Protein AF-A0AAN9AM71-F1 (afdb_monomer)

Radius of gyration: 31.72 Å; Cα contacts (8 Å, |Δi|>4): 420; chains: 1; bounding box: 52×71×99 Å

pLDDT: mean 75.31, std 16.67, range [26.41, 95.19]

Mean predicted aligned error: 18.99 Å

Nearest PDB structures (foldseek):
  8vm1-assembly1_A  TM=5.273E-01  e=3.121E-02  Homo sapiens
  6ofs-assembly1_A  TM=5.326E-01  e=6.775E-02  Escheri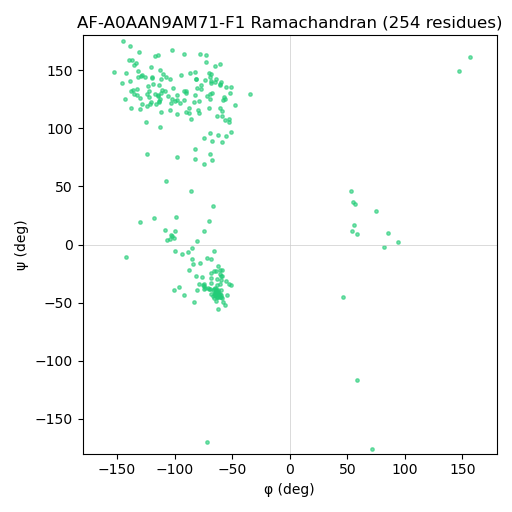chia coli K-12
  5x5r-assembly1_A  TM=3.539E-01  e=5.461E-01  Listeria innocua Clip11262
  6oft-assembly2_B  TM=3.811E-01  e=1.695E+00  Escherichia coli K-12
  5x5r-assembly2_B  TM=3.003E-01  e=1.052E+00  Listeria innocua Clip11262

Structure (mmCIF, N/CA/C/O backbone):
data_AF-A0AAN9AM71-F1
#
_entry.id   AF-A0AAN9AM71-F1
#
loop_
_atom_site.group_PDB
_atom_site.id
_atom_site.type_symbol
_atom_site.label_atom_id
_atom_site.label_alt_id
_atom_site.label_comp_id
_atom_site.label_asym_id
_atom_site.label_entity_id
_atom_site.label_seq_id
_atom_site.pdbx_PDB_ins_code
_atom_site.Cartn_x
_atom_site.Cartn_y
_atom_site.Cartn_z
_atom_site.occupancy
_atom_site.B_iso_or_equiv
_atom_site.auth_seq_id
_atom_site.auth_comp_id
_atom_site.auth_asym_id
_atom_site.auth_atom_id
_atom_site.pdbx_PDB_model_num
ATOM 1 N N . MET A 1 1 ? -6.713 -49.163 1.177 1.00 43.19 1 MET A N 1
ATOM 2 C CA . MET A 1 1 ? -7.312 -49.416 2.508 1.00 43.19 1 MET A CA 1
ATOM 3 C C . MET A 1 1 ? -8.816 -49.209 2.387 1.00 43.19 1 MET A C 1
ATOM 5 O O . MET A 1 1 ? -9.200 -48.282 1.687 1.00 43.19 1 MET A O 1
ATOM 9 N N . TYR A 1 2 ? -9.638 -50.097 2.952 1.00 44.84 2 TYR A N 1
ATOM 10 C CA . TYR A 1 2 ? -11.107 -50.040 2.872 1.00 44.84 2 TYR A CA 1
ATOM 11 C C . TYR A 1 2 ? -11.656 -49.220 4.048 1.00 44.84 2 TYR A C 1
ATOM 13 O O . TYR A 1 2 ? -11.242 -49.455 5.184 1.00 44.84 2 TYR A O 1
ATOM 21 N N . PHE A 1 3 ? -12.537 -48.252 3.786 1.00 50.91 3 PHE A N 1
ATOM 22 C CA . PHE A 1 3 ? -13.094 -47.370 4.816 1.00 50.91 3 PHE A CA 1
ATOM 23 C C . PHE A 1 3 ? -14.471 -47.876 5.265 1.00 50.91 3 PHE A C 1
ATOM 25 O O . PHE A 1 3 ? -15.338 -48.061 4.414 1.00 50.91 3 PHE A O 1
ATOM 32 N N . PRO A 1 4 ? -14.696 -48.118 6.569 1.00 49.19 4 PRO A N 1
ATOM 33 C CA . PRO A 1 4 ? -16.006 -48.536 7.061 1.00 49.19 4 PRO A CA 1
ATOM 34 C C . PRO A 1 4 ? -17.028 -47.391 6.957 1.00 49.19 4 PRO A C 1
ATOM 36 O O . PRO A 1 4 ? -16.685 -46.231 7.179 1.00 49.19 4 PRO A O 1
ATOM 39 N N . GLU A 1 5 ? -18.291 -47.721 6.656 1.00 50.47 5 GLU A N 1
ATOM 40 C CA . GLU A 1 5 ? -19.377 -46.744 6.431 1.00 50.47 5 GLU A CA 1
ATOM 41 C C . GLU A 1 5 ? -19.696 -45.863 7.655 1.00 50.47 5 GLU A C 1
ATOM 43 O O . GLU A 1 5 ? -20.299 -44.801 7.511 1.00 50.47 5 GLU A O 1
ATOM 48 N N . THR A 1 6 ? -19.281 -46.275 8.856 1.00 50.09 6 THR A N 1
ATOM 49 C CA . THR A 1 6 ? -19.425 -45.498 10.092 1.00 50.09 6 THR A CA 1
ATOM 50 C C . THR A 1 6 ? -18.203 -45.682 10.987 1.00 50.09 6 THR A C 1
ATOM 52 O O . THR A 1 6 ? -17.857 -46.809 11.342 1.00 50.09 6 THR A O 1
ATOM 55 N N . GLY A 1 7 ? -17.575 -44.572 11.380 1.00 54.34 7 GLY A N 1
ATOM 56 C CA . GLY A 1 7 ? -16.444 -44.545 12.309 1.00 54.34 7 GLY A CA 1
ATOM 57 C C . GLY A 1 7 ? -15.457 -43.423 11.991 1.00 54.34 7 GLY A C 1
ATOM 58 O O . GLY A 1 7 ? -15.291 -43.031 10.837 1.00 54.34 7 GLY A O 1
ATOM 59 N N . VAL A 1 8 ? -14.791 -42.891 13.020 1.00 55.25 8 VAL A N 1
ATOM 60 C CA . VAL A 1 8 ? -13.680 -41.953 12.822 1.00 55.25 8 VAL A CA 1
ATOM 61 C C . VAL A 1 8 ? -12.517 -42.747 12.249 1.00 55.25 8 VAL A C 1
ATOM 63 O O . VAL A 1 8 ? -12.016 -43.661 12.893 1.00 55.25 8 VAL A O 1
ATOM 66 N N . VAL A 1 9 ? -12.098 -42.405 11.036 1.00 60.25 9 VAL A N 1
ATOM 67 C CA . VAL A 1 9 ? -10.899 -42.967 10.413 1.00 60.25 9 VAL A CA 1
ATOM 68 C C . VAL A 1 9 ? -9.705 -42.127 10.879 1.00 60.25 9 VAL A C 1
ATOM 70 O O . VAL A 1 9 ? -9.581 -40.983 10.432 1.00 60.25 9 VAL A O 1
ATOM 73 N N . PRO A 1 10 ? -8.824 -42.632 11.763 1.00 67.94 10 PRO A N 1
ATOM 74 C CA . PRO A 1 10 ? -7.748 -41.844 12.358 1.00 67.94 10 PRO A CA 1
ATOM 75 C C . PRO A 1 10 ? -6.501 -41.839 11.460 1.00 67.94 10 PRO A C 1
ATOM 77 O O . PRO A 1 10 ? -5.386 -42.083 11.913 1.00 67.94 10 PRO A O 1
ATOM 80 N N . CYS A 1 11 ? -6.677 -41.616 10.158 1.00 73.31 11 CYS A N 1
ATOM 81 C CA . CYS A 1 11 ? -5.553 -41.552 9.232 1.00 73.31 11 CYS A CA 1
ATOM 82 C C . CYS A 1 11 ? -4.951 -40.146 9.260 1.00 73.31 11 CYS A C 1
ATOM 84 O O . CYS A 1 11 ? -5.631 -39.160 8.975 1.00 73.31 11 CYS A O 1
ATOM 86 N N . VAL A 1 12 ? -3.661 -40.060 9.570 1.00 81.12 12 VAL A N 1
ATOM 87 C CA . VAL A 1 12 ? -2.885 -38.822 9.488 1.00 81.12 12 VAL A CA 1
ATOM 88 C C . VAL A 1 12 ? -1.797 -39.027 8.451 1.00 81.12 12 VAL A C 1
ATOM 90 O O . VAL A 1 12 ? -1.085 -40.027 8.475 1.00 81.12 12 VAL A O 1
ATOM 93 N N . CYS A 1 13 ? -1.703 -38.091 7.517 1.00 78.06 13 CYS A N 1
ATOM 94 C CA . CYS A 1 13 ? -0.606 -38.041 6.574 1.00 78.06 13 CYS A CA 1
ATOM 95 C C . CYS A 1 13 ? 0.488 -37.158 7.147 1.00 78.06 13 CYS A C 1
ATOM 97 O O . CYS A 1 13 ? 0.216 -36.007 7.480 1.00 78.06 13 CYS A O 1
ATOM 99 N N . THR A 1 14 ? 1.701 -37.684 7.255 1.00 85.44 14 THR A N 1
ATOM 100 C CA . THR A 1 14 ? 2.857 -36.955 7.773 1.00 85.44 14 THR A CA 1
ATOM 101 C C . THR A 1 14 ? 4.026 -37.082 6.810 1.00 85.44 14 THR A C 1
ATOM 103 O O . THR A 1 14 ? 4.207 -38.131 6.195 1.00 85.44 14 THR A O 1
ATOM 106 N N . THR A 1 15 ? 4.831 -36.032 6.692 1.00 79.38 15 THR A N 1
ATOM 107 C CA . THR A 1 15 ? 6.092 -36.066 5.946 1.00 79.38 15 THR A CA 1
ATOM 108 C C . THR A 1 15 ? 7.172 -35.312 6.706 1.00 79.38 15 THR A C 1
ATOM 110 O O . THR A 1 15 ? 6.909 -34.250 7.268 1.00 79.38 15 THR A O 1
ATOM 113 N N . ASP A 1 16 ? 8.393 -35.838 6.694 1.00 79.88 16 ASP A N 1
ATOM 114 C CA . ASP A 1 16 ? 9.546 -35.199 7.338 1.00 79.88 16 ASP A CA 1
ATOM 115 C C . ASP A 1 16 ? 10.111 -34.044 6.496 1.00 79.88 16 ASP A C 1
ATOM 117 O O . ASP A 1 16 ? 10.858 -33.201 6.988 1.00 79.88 16 ASP A O 1
ATOM 121 N N . SER A 1 17 ? 9.739 -33.980 5.213 1.00 76.12 17 SER A N 1
ATOM 122 C CA . SER A 1 17 ? 10.148 -32.919 4.298 1.00 76.12 17 SER A CA 1
ATOM 123 C C . SER A 1 17 ? 9.051 -32.598 3.290 1.00 76.12 17 SER A C 1
ATOM 125 O O . SER A 1 17 ? 8.392 -33.484 2.745 1.00 76.12 17 SER A O 1
ATOM 127 N N . LEU A 1 18 ? 8.876 -31.306 3.024 1.00 77.00 18 LEU A N 1
ATOM 128 C CA . LEU A 1 18 ? 7.963 -30.783 2.005 1.00 77.00 18 LEU A CA 1
ATOM 129 C C . LEU A 1 18 ? 8.709 -30.314 0.748 1.00 77.00 18 LEU A C 1
ATOM 131 O O . LEU A 1 18 ? 8.088 -29.766 -0.158 1.00 77.00 18 LEU A O 1
ATOM 135 N N . GLY A 1 19 ? 10.027 -30.521 0.675 1.00 72.94 19 GLY A N 1
ATOM 136 C CA . GLY A 1 19 ? 10.877 -29.986 -0.392 1.00 72.94 19 GLY A CA 1
ATOM 137 C C . GLY A 1 19 ? 11.091 -28.466 -0.315 1.00 72.94 19 GLY A C 1
ATOM 138 O O . GLY A 1 19 ? 10.651 -27.807 0.626 1.00 72.94 19 GLY A O 1
ATOM 139 N N . SER A 1 20 ? 11.787 -27.920 -1.317 1.00 67.75 20 SER A N 1
ATOM 140 C CA . SER A 1 20 ? 12.058 -26.483 -1.482 1.00 67.75 20 SER A CA 1
ATOM 141 C C . SER A 1 20 ? 11.703 -26.047 -2.914 1.00 67.75 20 SER A C 1
ATOM 143 O O . SER A 1 20 ? 12.352 -26.527 -3.844 1.00 67.75 20 SER A O 1
ATOM 145 N N . PRO A 1 21 ? 10.719 -25.147 -3.124 1.00 76.56 21 PRO A N 1
ATOM 146 C CA . PRO A 1 21 ? 9.871 -24.533 -2.099 1.00 76.56 21 PRO A CA 1
ATOM 147 C C . PRO A 1 21 ? 8.980 -25.569 -1.394 1.00 76.56 21 PRO A C 1
ATOM 149 O O . PRO A 1 21 ? 8.661 -26.612 -1.965 1.00 76.56 21 PRO A O 1
ATOM 152 N N . ALA A 1 22 ? 8.591 -25.278 -0.149 1.00 78.56 22 ALA A N 1
ATOM 153 C CA . ALA A 1 22 ? 7.762 -26.179 0.647 1.00 78.56 22 ALA A CA 1
ATOM 154 C C . ALA A 1 22 ? 6.410 -26.419 -0.039 1.00 78.56 22 ALA A C 1
ATOM 156 O O . ALA A 1 22 ? 5.629 -25.484 -0.224 1.00 78.56 22 ALA A O 1
ATOM 157 N N . GLY A 1 23 ? 6.144 -27.673 -0.410 1.00 79.19 23 GLY A N 1
ATOM 158 C CA . GLY A 1 23 ? 4.862 -28.130 -0.940 1.00 79.19 23 GLY A CA 1
ATOM 159 C C . GLY A 1 23 ? 3.767 -28.190 0.128 1.00 79.19 23 GLY A C 1
ATOM 160 O O . GLY A 1 23 ? 3.927 -27.714 1.259 1.00 79.19 23 GLY A O 1
ATOM 161 N N . ARG A 1 24 ? 2.633 -28.787 -0.235 1.00 86.75 24 ARG A N 1
ATOM 162 C CA . ARG A 1 24 ? 1.496 -29.008 0.669 1.00 86.75 24 ARG A CA 1
ATOM 163 C C . ARG A 1 24 ? 1.003 -30.446 0.588 1.00 86.75 24 ARG A C 1
ATOM 165 O O . ARG A 1 24 ? 1.043 -31.067 -0.468 1.00 86.75 24 ARG A O 1
ATOM 172 N N . LEU A 1 25 ? 0.483 -30.958 1.694 1.00 84.25 25 LEU A N 1
ATOM 173 C CA . LEU A 1 25 ? -0.171 -32.262 1.714 1.00 84.25 25 LEU A CA 1
ATOM 174 C C . LEU A 1 25 ? -1.618 -32.152 1.221 1.00 84.25 25 LEU A C 1
ATOM 176 O O . LEU A 1 25 ? -2.315 -31.180 1.521 1.00 84.25 25 LEU A O 1
ATOM 180 N N . VAL A 1 26 ? -2.075 -33.162 0.486 1.00 86.12 26 VAL A N 1
ATOM 181 C CA . VAL A 1 26 ? -3.437 -33.259 -0.049 1.00 86.12 26 VAL A CA 1
ATOM 182 C C . VAL A 1 26 ? -3.959 -34.673 0.158 1.00 86.12 26 VAL A C 1
ATOM 184 O O . VAL A 1 26 ? -3.285 -35.649 -0.162 1.00 86.12 26 VAL A O 1
ATOM 187 N N . TRP A 1 27 ? -5.183 -34.785 0.665 1.00 85.56 27 TRP A N 1
ATOM 188 C CA . TRP A 1 27 ? -5.913 -36.044 0.717 1.00 85.56 27 TRP A CA 1
ATOM 189 C C . TRP A 1 27 ? -6.830 -36.174 -0.486 1.00 85.56 27 TRP A C 1
ATOM 191 O O . TRP A 1 27 ? -7.736 -35.360 -0.684 1.00 85.56 27 TRP A O 1
ATOM 201 N N . LEU A 1 28 ? -6.619 -37.244 -1.238 1.00 78.69 28 LEU A N 1
ATOM 202 C CA . LEU A 1 28 ? -7.443 -37.647 -2.361 1.00 78.69 28 LEU A CA 1
ATOM 203 C C . LEU A 1 28 ? -8.220 -38.906 -2.009 1.00 78.69 28 LEU A C 1
ATOM 205 O O . LEU A 1 28 ? -7.716 -39.775 -1.297 1.00 78.69 28 LEU A O 1
ATOM 209 N N . LEU A 1 29 ? -9.423 -39.020 -2.553 1.00 76.56 29 LEU A N 1
ATOM 210 C CA . LEU A 1 29 ? -10.186 -40.252 -2.582 1.00 76.56 29 LEU A CA 1
ATOM 211 C C . LEU A 1 29 ? -10.553 -40.570 -4.033 1.00 76.56 29 LEU A C 1
ATOM 213 O O . LEU A 1 29 ? -11.371 -39.882 -4.644 1.00 76.56 29 LEU A O 1
ATOM 217 N N . GLY A 1 30 ? -9.872 -41.553 -4.625 1.00 74.75 30 GLY A N 1
ATOM 218 C CA . GLY A 1 30 ? -9.815 -41.656 -6.084 1.00 74.75 30 GLY A CA 1
ATOM 219 C C . GLY A 1 30 ? -9.227 -40.371 -6.682 1.00 74.75 30 GLY A C 1
ATOM 220 O O . GLY A 1 30 ? -8.094 -40.015 -6.371 1.00 74.75 30 GLY A O 1
ATOM 221 N N . ASN A 1 31 ? -10.023 -39.650 -7.478 1.00 77.25 31 ASN A N 1
ATOM 222 C CA . ASN A 1 31 ? 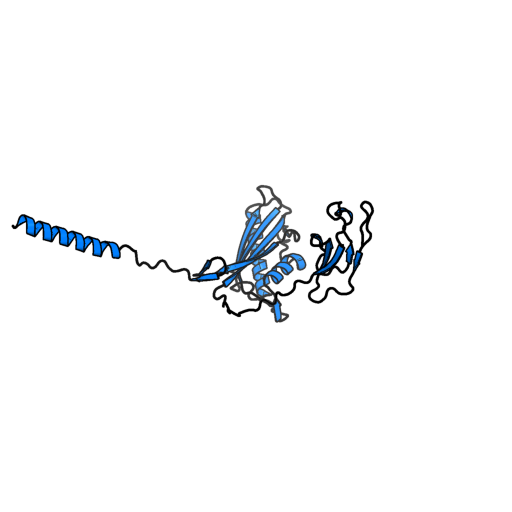-9.647 -38.362 -8.083 1.00 77.25 31 ASN A CA 1
ATOM 223 C C . ASN A 1 31 ? -10.269 -37.144 -7.372 1.00 77.25 31 ASN A C 1
ATOM 225 O O . ASN A 1 31 ? -10.184 -36.026 -7.875 1.00 77.25 31 ASN A O 1
ATOM 229 N N . ILE A 1 32 ? -10.938 -37.350 -6.234 1.00 73.62 32 ILE A N 1
ATOM 230 C CA . ILE A 1 32 ? -11.664 -36.297 -5.517 1.00 73.62 32 ILE A CA 1
ATOM 231 C C . ILE A 1 32 ? -10.792 -35.752 -4.389 1.00 73.62 32 ILE A C 1
ATOM 233 O O . ILE A 1 32 ? -10.310 -36.508 -3.546 1.00 73.62 32 ILE A O 1
ATOM 237 N N . THR A 1 33 ? -10.631 -34.431 -4.332 1.00 83.44 33 THR A N 1
ATOM 238 C CA . THR A 1 33 ? -9.898 -33.762 -3.253 1.00 83.44 33 THR A CA 1
ATOM 239 C C . THR A 1 33 ? -10.759 -33.626 -2.003 1.00 83.44 33 THR A C 1
ATOM 241 O O . THR A 1 33 ? -11.753 -32.902 -1.989 1.00 83.44 33 THR A O 1
ATOM 244 N N . MET A 1 34 ? -10.345 -34.287 -0.925 1.00 79.8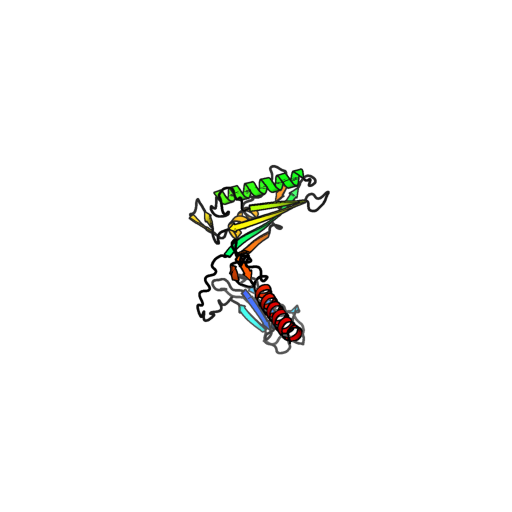8 34 MET A N 1
ATOM 245 C CA . MET A 1 34 ? -11.082 -34.325 0.342 1.00 79.88 34 MET A CA 1
ATOM 246 C C . MET A 1 34 ? -10.634 -33.216 1.303 1.00 79.88 34 MET A C 1
ATOM 248 O O . MET A 1 34 ? -11.459 -32.554 1.951 1.00 79.88 34 MET A O 1
ATOM 252 N N . ALA A 1 35 ? -9.318 -33.008 1.393 1.00 81.25 35 ALA A N 1
ATOM 253 C CA . ALA A 1 35 ? -8.692 -31.965 2.197 1.00 81.25 35 ALA A CA 1
ATOM 254 C C . ALA A 1 35 ? -7.345 -31.545 1.608 1.00 81.25 35 ALA A C 1
ATOM 256 O O . ALA A 1 35 ? -6.613 -32.365 1.060 1.00 81.25 35 ALA A O 1
ATOM 257 N N . THR A 1 36 ? -7.010 -30.275 1.810 1.00 82.88 36 THR A N 1
ATOM 258 C CA . THR A 1 36 ? -5.755 -29.668 1.372 1.00 82.88 36 THR A CA 1
ATOM 259 C C . THR A 1 36 ? -5.145 -28.934 2.555 1.00 82.88 36 THR A C 1
ATOM 261 O O . THR A 1 36 ? -5.813 -28.108 3.178 1.00 82.88 36 THR A O 1
ATOM 264 N N . GLY A 1 37 ? -3.895 -29.252 2.877 1.00 80.25 37 GLY A N 1
ATOM 265 C CA . GLY A 1 37 ? -3.113 -28.526 3.869 1.00 80.25 37 GLY A CA 1
ATOM 266 C C . GLY A 1 37 ? -2.573 -27.210 3.311 1.00 80.25 37 GLY A C 1
ATOM 267 O O . GLY A 1 37 ? -2.519 -26.994 2.098 1.00 80.25 37 GLY A O 1
ATOM 268 N N . TYR A 1 38 ? -2.143 -26.326 4.206 1.00 79.88 38 TYR A N 1
ATOM 269 C CA . TYR A 1 38 ? -1.37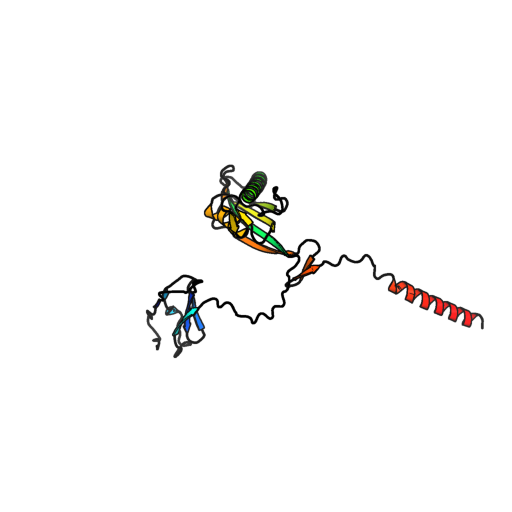5 -25.147 3.812 1.00 79.88 38 TYR A CA 1
ATOM 270 C C . TYR A 1 38 ? 0.056 -25.539 3.410 1.00 79.88 38 TYR A C 1
ATOM 272 O O . TYR A 1 38 ? 0.569 -26.583 3.819 1.00 79.88 38 TYR A O 1
ATOM 280 N N . TYR A 1 39 ? 0.713 -24.695 2.613 1.00 76.94 39 TYR A N 1
ATOM 281 C CA . TYR A 1 39 ? 2.135 -24.858 2.306 1.00 76.94 39 TYR A CA 1
ATOM 282 C C . TYR A 1 39 ? 2.967 -24.795 3.590 1.00 76.94 39 TYR A C 1
ATOM 284 O O . TYR A 1 39 ? 2.697 -23.973 4.465 1.00 76.94 39 TYR A O 1
ATOM 292 N N . GLY A 1 40 ? 3.965 -25.669 3.710 1.00 75.25 40 GLY A N 1
ATOM 293 C CA . GLY A 1 40 ? 4.789 -25.756 4.922 1.00 75.25 40 GLY A CA 1
ATOM 294 C C . GLY A 1 40 ? 4.178 -26.583 6.063 1.00 75.25 40 GLY A C 1
ATOM 295 O O . GLY A 1 40 ? 4.838 -26.778 7.080 1.00 75.25 40 GLY A O 1
ATOM 296 N N . VAL A 1 41 ? 2.958 -27.113 5.908 1.00 80.81 41 VAL A N 1
ATOM 297 C CA . VAL A 1 41 ? 2.334 -28.001 6.902 1.00 80.81 41 VAL A CA 1
ATOM 298 C C . VAL A 1 41 ? 2.737 -29.453 6.647 1.00 80.81 41 VAL A C 1
ATOM 300 O O . VAL A 1 41 ? 2.417 -30.027 5.608 1.00 80.81 41 VAL A O 1
ATOM 303 N N . THR A 1 42 ? 3.427 -30.056 7.615 1.00 82.06 42 THR A N 1
ATOM 304 C CA . THR A 1 42 ? 4.003 -31.410 7.522 1.00 82.06 42 THR A CA 1
ATOM 305 C C . THR A 1 42 ? 3.053 -32.524 7.951 1.00 82.06 42 THR A C 1
ATOM 307 O O . THR A 1 42 ? 3.395 -33.696 7.804 1.00 82.06 42 THR A O 1
ATOM 310 N N . GLN A 1 43 ? 1.870 -32.186 8.474 1.00 87.12 43 GLN A N 1
ATOM 311 C CA . GLN A 1 43 ? 0.873 -33.156 8.926 1.00 87.12 43 GLN A CA 1
ATOM 312 C C . GLN A 1 43 ? -0.543 -32.751 8.506 1.00 87.12 43 GLN A C 1
ATOM 314 O O . GLN A 1 43 ? -0.959 -31.613 8.717 1.00 87.12 43 GLN A O 1
ATOM 319 N N . LEU A 1 44 ? -1.306 -33.687 7.940 1.00 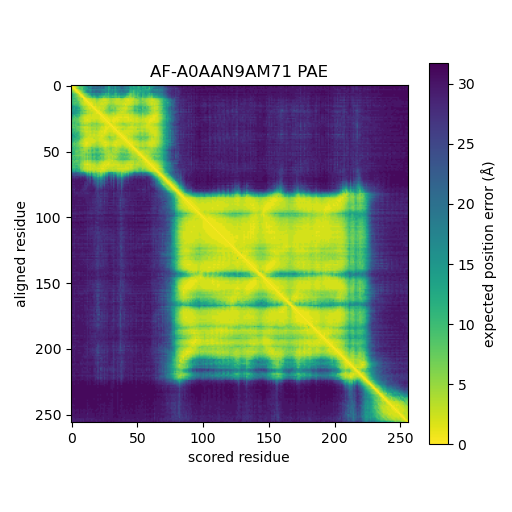84.88 44 LEU A N 1
ATOM 320 C CA . LEU A 1 44 ? -2.686 -33.466 7.514 1.00 84.88 44 LEU A CA 1
ATOM 321 C C . LEU A 1 44 ? -3.579 -34.652 7.890 1.00 84.88 44 LEU A C 1
ATOM 323 O O . LEU A 1 44 ? -3.416 -35.766 7.386 1.00 84.88 44 LEU A O 1
ATOM 327 N N . THR A 1 45 ? -4.568 -34.399 8.742 1.00 85.88 45 THR A N 1
ATOM 328 C CA . THR A 1 45 ? -5.556 -35.399 9.169 1.00 85.88 45 THR A CA 1
ATOM 329 C C . THR A 1 45 ? -6.606 -35.640 8.086 1.00 85.88 45 THR A C 1
ATOM 331 O O . THR A 1 45 ? -7.103 -34.699 7.463 1.00 85.88 45 THR A O 1
ATOM 334 N N . PHE A 1 46 ? -6.962 -36.905 7.866 1.00 80.00 46 PHE A N 1
ATOM 335 C CA . PHE A 1 46 ? -7.984 -37.288 6.900 1.00 80.00 46 PHE A CA 1
ATOM 336 C C . PHE A 1 46 ? -9.388 -36.853 7.369 1.00 80.00 46 PHE A C 1
ATOM 338 O O . PHE A 1 46 ? -9.785 -37.158 8.499 1.00 80.00 46 PHE A O 1
ATOM 345 N N . PRO A 1 47 ? -10.181 -36.166 6.525 1.00 80.38 47 PRO A N 1
ATOM 346 C CA . PRO A 1 47 ? -11.491 -35.645 6.911 1.00 80.38 47 PRO A CA 1
ATOM 347 C C . PRO A 1 47 ? -12.575 -36.733 6.819 1.00 80.38 47 PRO A C 1
ATOM 349 O O . PRO A 1 47 ? -13.412 -36.716 5.918 1.00 80.38 47 PRO A O 1
ATOM 352 N N . SER A 1 48 ? -12.581 -37.676 7.763 1.00 68.75 48 SER A N 1
ATOM 353 C CA . SER A 1 48 ? -13.523 -38.812 7.788 1.00 68.75 48 SER A CA 1
ATOM 354 C C . SER A 1 48 ? -15.001 -38.405 7.682 1.00 68.75 48 SER A C 1
ATOM 356 O O . SER A 1 48 ? -15.764 -39.074 6.992 1.00 68.75 48 SER A O 1
ATOM 358 N N . GLY A 1 49 ? -15.390 -37.257 8.250 1.00 69.19 49 GLY A N 1
ATOM 359 C CA . GLY A 1 49 ? -16.752 -36.710 8.152 1.00 69.19 49 GLY A CA 1
ATOM 360 C C . GLY A 1 49 ? -17.199 -36.276 6.747 1.00 69.19 49 GLY A C 1
ATOM 361 O O . GLY A 1 49 ? -18.355 -35.905 6.573 1.00 69.19 49 GLY A O 1
ATOM 362 N N . LYS A 1 50 ? -16.309 -36.304 5.745 1.00 70.19 50 LYS A N 1
ATOM 363 C CA . LYS A 1 50 ? -16.638 -36.024 4.337 1.00 70.19 50 LYS A CA 1
ATOM 364 C C . LYS A 1 50 ? -16.821 -37.286 3.485 1.00 70.19 50 LYS A C 1
ATOM 366 O O . LYS A 1 50 ? -17.167 -37.172 2.312 1.00 70.19 50 LYS A O 1
ATOM 371 N N . VAL A 1 51 ? -16.571 -38.475 4.036 1.00 69.88 51 VAL A N 1
ATOM 372 C CA . VAL A 1 51 ? -16.752 -39.748 3.322 1.00 69.88 51 VAL A CA 1
ATOM 373 C C . VAL A 1 51 ? -18.227 -40.153 3.363 1.00 69.88 51 VAL A C 1
ATOM 375 O O . VAL A 1 51 ? -18.920 -39.933 4.351 1.00 69.88 51 VAL A O 1
ATOM 378 N N . SER A 1 52 ? -18.726 -40.728 2.271 1.00 67.56 52 SER A N 1
ATOM 379 C CA . SER A 1 52 ? -20.129 -41.134 2.117 1.00 67.56 52 SER A CA 1
ATOM 380 C C . SER A 1 52 ? -20.218 -42.420 1.294 1.00 67.56 52 SER A C 1
ATOM 382 O O . SER A 1 52 ? -19.218 -42.872 0.750 1.00 67.56 52 SER A O 1
ATOM 384 N N . ARG A 1 53 ? -21.409 -43.002 1.123 1.00 65.50 53 ARG A N 1
ATOM 385 C CA . ARG A 1 53 ? -21.577 -44.212 0.292 1.00 65.50 53 ARG A CA 1
ATOM 386 C C . ARG A 1 53 ? -21.180 -44.039 -1.177 1.00 65.50 53 ARG A C 1
ATOM 388 O O . ARG A 1 53 ? -20.853 -45.015 -1.836 1.00 65.50 53 ARG A O 1
ATOM 395 N N . GLN A 1 54 ? -21.165 -42.809 -1.692 1.00 65.81 54 GLN A N 1
ATOM 396 C CA . GLN A 1 54 ? -20.717 -42.522 -3.066 1.00 65.81 54 GLN A CA 1
ATOM 397 C C . GLN A 1 54 ? -19.213 -42.747 -3.266 1.00 65.81 54 GLN A C 1
ATOM 399 O O . GLN A 1 54 ? -18.725 -42.780 -4.390 1.00 65.81 54 GLN A O 1
ATOM 404 N N . HIS A 1 55 ? -18.494 -42.900 -2.162 1.00 67.38 55 HIS A N 1
ATOM 405 C CA . HIS A 1 55 ? -17.057 -43.058 -2.088 1.00 67.38 55 HIS A CA 1
ATOM 406 C C . HIS A 1 55 ? -16.638 -44.519 -1.836 1.00 67.38 55 HIS A C 1
ATOM 408 O O . HIS A 1 55 ? -15.464 -44.789 -1.573 1.00 67.38 55 HIS A O 1
ATOM 414 N N . ASP A 1 56 ? -17.590 -45.460 -1.890 1.00 65.69 56 ASP A N 1
ATOM 415 C CA . ASP A 1 56 ? -17.327 -46.875 -1.644 1.00 65.69 56 ASP A CA 1
ATOM 416 C C . ASP A 1 56 ? -16.300 -47.436 -2.643 1.00 65.69 56 ASP A C 1
ATOM 418 O O . ASP A 1 56 ? -16.289 -47.100 -3.830 1.00 65.69 56 ASP A O 1
ATOM 422 N N . ARG A 1 57 ? -15.395 -48.278 -2.132 1.00 65.88 57 ARG A N 1
ATOM 423 C CA . ARG A 1 57 ? -14.251 -48.880 -2.844 1.00 65.88 57 ARG A CA 1
ATOM 424 C C . ARG A 1 57 ? -13.254 -47.896 -3.462 1.00 65.88 57 ARG A C 1
ATOM 426 O O . ARG A 1 57 ? -12.343 -48.326 -4.172 1.00 65.88 57 ARG A O 1
ATOM 433 N N . MET A 1 58 ? -13.359 -46.601 -3.171 1.00 68.62 58 MET A N 1
ATOM 434 C CA . MET A 1 58 ? -12.357 -45.630 -3.600 1.00 68.62 58 MET A CA 1
ATOM 435 C C . MET A 1 58 ? -11.148 -45.658 -2.664 1.00 68.62 58 MET A C 1
ATOM 437 O O . MET A 1 58 ? -11.266 -45.664 -1.438 1.00 68.62 58 MET A O 1
ATOM 441 N N . MET A 1 59 ? -9.951 -45.666 -3.247 1.00 70.50 59 MET A N 1
ATOM 442 C CA . MET A 1 59 ? -8.708 -45.643 -2.484 1.00 70.50 59 MET A CA 1
ATOM 443 C C . MET A 1 59 ? -8.412 -44.218 -2.010 1.00 70.50 59 MET A C 1
ATOM 445 O O . MET A 1 59 ? -8.302 -43.303 -2.828 1.00 70.50 59 MET A O 1
ATOM 449 N N . ALA A 1 60 ? -8.245 -44.032 -0.696 1.00 71.19 60 ALA A N 1
ATOM 450 C CA . ALA A 1 60 ? -7.677 -42.791 -0.185 1.00 71.19 60 ALA A CA 1
ATOM 451 C C . ALA A 1 60 ? -6.170 -42.786 -0.392 1.00 71.19 60 ALA A C 1
ATOM 453 O O . ALA A 1 60 ? -5.487 -43.755 -0.051 1.00 71.19 60 ALA A O 1
ATOM 454 N N . THR A 1 61 ? -5.664 -41.666 -0.886 1.00 78.81 61 THR A N 1
ATOM 455 C CA . THR A 1 61 ? -4.242 -41.450 -1.114 1.00 78.81 61 THR A CA 1
ATOM 456 C C . THR A 1 61 ? -3.871 -40.093 -0.547 1.00 78.81 61 THR A C 1
ATOM 458 O O . THR A 1 61 ? -4.521 -39.097 -0.860 1.00 78.81 61 THR A O 1
ATOM 461 N N . CYS A 1 62 ? -2.835 -40.041 0.284 1.00 80.44 62 CYS A N 1
ATOM 462 C CA . CYS A 1 62 ? -2.213 -38.769 0.613 1.00 80.44 62 CYS A CA 1
ATOM 463 C C . CYS A 1 62 ? -1.102 -38.493 -0.389 1.00 80.44 62 CYS A C 1
ATOM 465 O O . CYS A 1 62 ? -0.278 -39.369 -0.657 1.00 80.44 62 CYS A O 1
ATOM 467 N N . GLN A 1 63 ? -1.083 -37.285 -0.931 1.00 85.19 63 GLN A N 1
ATOM 468 C CA . GLN A 1 63 ? -0.071 -36.848 -1.873 1.00 85.19 63 GLN A CA 1
ATOM 469 C C . GLN A 1 63 ? 0.575 -35.560 -1.390 1.00 85.19 63 GLN A C 1
ATOM 471 O O . GLN A 1 63 ? -0.074 -34.690 -0.807 1.00 85.19 63 GLN A O 1
ATOM 476 N N . LEU A 1 64 ? 1.872 -35.455 -1.652 1.00 80.38 64 LEU A N 1
ATOM 477 C CA . LEU A 1 64 ? 2.592 -34.203 -1.553 1.00 80.38 64 LEU A CA 1
ATOM 478 C C . LEU A 1 64 ? 2.454 -33.495 -2.899 1.00 80.38 64 LEU A C 1
ATOM 480 O O . LEU A 1 64 ? 2.916 -33.985 -3.929 1.00 80.38 64 LEU A O 1
ATOM 484 N N . ASP A 1 65 ? 1.739 -32.380 -2.876 1.00 78.25 65 ASP A N 1
ATOM 485 C CA . ASP A 1 65 ? 1.494 -31.533 -4.028 1.00 78.25 65 ASP A CA 1
ATOM 486 C C . ASP A 1 65 ? 2.491 -30.376 -3.985 1.00 78.25 65 ASP A C 1
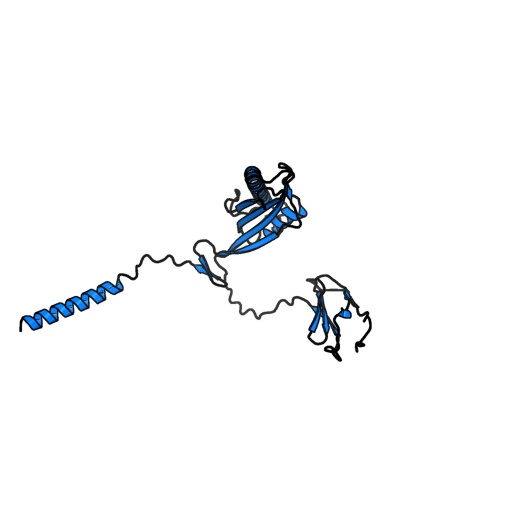ATOM 488 O O . ASP A 1 65 ? 2.465 -29.517 -3.093 1.00 78.25 65 ASP A O 1
ATOM 492 N N . TRP A 1 66 ? 3.408 -30.382 -4.944 1.00 75.12 66 TRP A N 1
ATOM 493 C CA . TRP A 1 66 ? 4.240 -29.228 -5.230 1.00 75.12 66 TRP A CA 1
ATOM 494 C C . TRP A 1 66 ? 3.584 -28.442 -6.343 1.00 75.12 66 TRP A C 1
ATOM 496 O O . TRP A 1 66 ? 3.067 -29.017 -7.302 1.00 75.12 66 TRP A O 1
ATOM 506 N N . VAL A 1 67 ? 3.723 -27.121 -6.282 1.00 59.31 67 VAL A N 1
ATOM 507 C CA . VAL A 1 67 ? 3.624 -26.329 -7.502 1.00 59.31 67 VAL A CA 1
ATOM 508 C C . VAL A 1 67 ? 4.774 -26.794 -8.389 1.00 59.31 67 VAL A C 1
ATOM 510 O O . VAL A 1 67 ? 5.912 -26.356 -8.222 1.00 59.31 67 VAL A O 1
ATOM 513 N N . ARG A 1 68 ? 4.506 -27.749 -9.286 1.00 47.78 68 ARG A N 1
ATOM 514 C CA . ARG A 1 68 ? 5.434 -28.040 -10.370 1.00 47.78 68 ARG A CA 1
ATOM 515 C C . ARG A 1 68 ? 5.590 -26.721 -11.122 1.00 47.78 68 ARG A C 1
ATOM 517 O O . ARG A 1 68 ? 4.570 -26.175 -11.547 1.00 47.78 68 ARG A O 1
ATOM 524 N N . PRO A 1 69 ? 6.814 -26.194 -11.297 1.00 42.72 69 PRO A N 1
ATOM 525 C CA . PRO A 1 69 ? 7.016 -25.300 -12.413 1.00 42.72 69 PRO A CA 1
ATOM 526 C C . PRO A 1 69 ? 6.653 -26.149 -13.625 1.00 42.72 69 PRO A C 1
ATOM 528 O O . PRO A 1 69 ? 7.292 -27.169 -13.887 1.00 42.72 69 PRO A O 1
ATOM 531 N N . GLU A 1 70 ? 5.545 -25.821 -14.280 1.00 36.19 70 GLU A N 1
ATOM 532 C CA . GLU A 1 70 ? 5.267 -26.349 -15.600 1.00 36.19 70 GLU A CA 1
ATOM 533 C C . GLU A 1 70 ? 6.527 -26.033 -16.403 1.00 36.19 70 GLU A C 1
ATOM 535 O O . GLU A 1 70 ? 6.823 -24.872 -16.693 1.00 36.19 70 GLU A O 1
ATOM 540 N N . THR A 1 71 ? 7.327 -27.052 -16.714 1.00 38.31 71 THR A N 1
ATOM 541 C CA . THR A 1 71 ? 8.232 -26.981 -17.849 1.00 38.31 71 THR A CA 1
ATOM 542 C C . THR A 1 71 ? 7.332 -26.953 -19.071 1.00 38.31 71 THR A C 1
ATOM 544 O O . THR A 1 71 ? 7.203 -27.923 -19.813 1.00 38.31 71 THR A O 1
ATOM 547 N N . ALA A 1 72 ? 6.683 -25.806 -19.274 1.00 33.16 72 ALA A N 1
ATOM 548 C CA . ALA A 1 72 ? 6.372 -25.354 -20.599 1.00 33.16 72 ALA A CA 1
ATOM 549 C C . ALA A 1 72 ? 7.683 -25.518 -21.364 1.00 33.16 72 ALA A C 1
ATOM 551 O O . ALA A 1 72 ? 8.718 -24.969 -20.973 1.00 33.16 72 ALA A O 1
ATOM 552 N N . ALA A 1 73 ? 7.665 -26.327 -22.420 1.00 31.48 73 ALA A N 1
ATOM 553 C CA . ALA A 1 73 ? 8.580 -26.093 -23.510 1.00 31.48 73 ALA A CA 1
ATOM 554 C C . ALA A 1 73 ? 8.309 -24.647 -23.923 1.00 31.48 73 ALA A C 1
ATOM 556 O O . ALA A 1 73 ? 7.355 -24.346 -24.637 1.00 31.48 7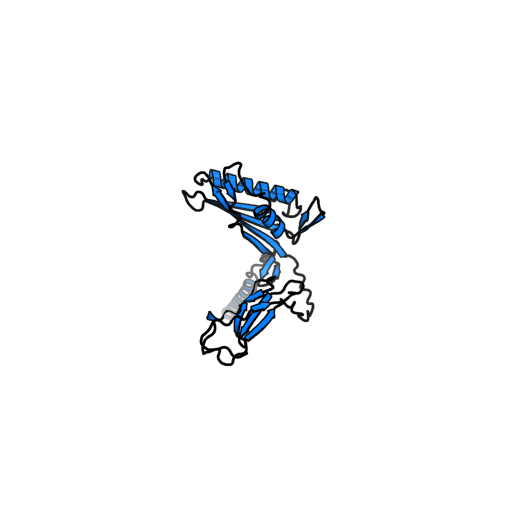3 ALA A O 1
ATOM 557 N N . ILE A 1 74 ? 9.089 -23.735 -23.352 1.00 32.84 74 ILE A N 1
ATOM 558 C CA . ILE A 1 74 ? 9.144 -22.361 -23.778 1.00 32.84 74 ILE A CA 1
ATOM 559 C C . ILE A 1 74 ? 9.782 -22.480 -25.159 1.00 32.84 74 ILE A C 1
ATOM 561 O O . ILE A 1 74 ? 11.000 -22.437 -25.310 1.00 32.84 74 ILE A O 1
ATOM 565 N N . THR A 1 75 ? 8.956 -22.646 -26.195 1.00 26.41 75 THR A N 1
ATOM 566 C CA . THR A 1 75 ? 9.180 -21.863 -27.403 1.00 26.41 75 THR A CA 1
ATOM 567 C C . THR A 1 75 ? 9.285 -20.441 -26.896 1.00 26.41 75 THR A C 1
ATOM 569 O O . THR A 1 75 ? 8.281 -19.812 -26.559 1.00 26.41 75 THR A O 1
ATOM 572 N N . SER A 1 76 ? 10.519 -19.986 -26.713 1.00 28.58 76 SER A N 1
ATOM 573 C CA . SER A 1 76 ? 10.834 -18.620 -26.349 1.00 28.58 76 SER A CA 1
ATOM 574 C C . SER A 1 76 ? 10.492 -17.763 -27.550 1.00 28.58 76 SER A C 1
ATOM 576 O O . SER A 1 76 ? 11.347 -17.289 -28.287 1.00 28.58 76 SER A O 1
ATOM 578 N N . GLN A 1 77 ? 9.202 -17.506 -27.729 1.00 27.92 77 GLN A N 1
ATOM 579 C CA . GLN A 1 77 ? 8.844 -16.165 -28.116 1.00 27.92 77 GLN A CA 1
ATOM 580 C C . GLN A 1 77 ? 9.134 -15.316 -26.888 1.00 27.92 77 GLN A C 1
ATOM 582 O O . GLN A 1 77 ? 8.362 -15.261 -25.934 1.00 27.92 77 GLN A O 1
ATOM 587 N N . VAL A 1 78 ? 10.320 -14.713 -26.893 1.00 30.22 78 VAL A N 1
ATOM 588 C CA . VAL A 1 78 ? 10.608 -13.549 -26.070 1.00 30.22 78 VAL A CA 1
ATOM 589 C C . VAL A 1 78 ? 9.597 -12.488 -26.499 1.00 30.22 78 VAL A C 1
ATOM 591 O O . VAL A 1 78 ? 9.846 -11.709 -27.414 1.00 30.22 78 VAL A O 1
ATOM 594 N N . ILE A 1 79 ? 8.415 -12.480 -25.882 1.00 34.12 79 ILE A N 1
ATOM 595 C CA . ILE A 1 79 ? 7.560 -11.304 -25.927 1.00 34.12 79 ILE A CA 1
ATOM 596 C C . ILE A 1 79 ? 8.239 -10.330 -24.977 1.00 34.12 79 ILE A C 1
ATOM 598 O O . ILE A 1 79 ? 8.025 -10.364 -23.766 1.00 34.12 79 ILE A O 1
ATOM 602 N N . TYR A 1 80 ? 9.124 -9.501 -25.524 1.00 34.69 80 TYR A N 1
ATOM 603 C CA . TYR A 1 80 ? 9.543 -8.284 -24.853 1.00 34.69 80 TYR A CA 1
ATOM 604 C C . TYR A 1 80 ? 8.261 -7.524 -24.483 1.00 34.69 80 TYR A C 1
ATOM 606 O O . TYR A 1 80 ? 7.610 -6.957 -25.361 1.00 34.69 80 TYR A O 1
ATOM 614 N N . ARG A 1 81 ? 7.866 -7.525 -23.202 1.00 48.34 81 ARG A N 1
ATOM 615 C CA . ARG A 1 81 ? 6.802 -6.644 -22.698 1.00 48.34 81 ARG A CA 1
ATOM 616 C C . ARG A 1 81 ? 7.379 -5.236 -22.600 1.00 48.34 81 ARG A C 1
ATOM 618 O O . ARG A 1 81 ? 7.694 -4.740 -21.526 1.00 48.34 81 ARG A O 1
ATOM 625 N N . GLN A 1 82 ? 7.637 -4.633 -23.756 1.00 51.69 82 GLN A N 1
ATOM 626 C CA . GLN A 1 82 ? 8.021 -3.233 -23.821 1.00 51.69 82 GLN A CA 1
ATOM 627 C C . GLN A 1 82 ? 6.830 -2.414 -23.315 1.00 51.69 82 GLN A C 1
ATOM 629 O O . GLN A 1 82 ? 5.686 -2.737 -23.636 1.00 51.69 82 GLN A O 1
ATOM 634 N N . ASN A 1 83 ? 7.101 -1.340 -22.572 1.00 62.12 83 ASN A N 1
ATOM 635 C CA . ASN A 1 83 ? 6.109 -0.295 -22.292 1.00 62.12 83 ASN A CA 1
ATOM 636 C C . ASN A 1 83 ? 5.016 -0.666 -21.263 1.00 62.12 83 ASN A C 1
ATOM 638 O O . ASN A 1 83 ? 3.904 -0.138 -21.314 1.00 62.12 83 ASN A O 1
ATOM 642 N N . THR A 1 84 ? 5.319 -1.548 -20.305 1.00 66.00 84 THR A N 1
ATOM 643 C CA . THR A 1 84 ? 4.480 -1.785 -19.115 1.00 66.00 84 THR A CA 1
ATOM 644 C C . THR A 1 84 ? 5.050 -1.073 -17.896 1.00 66.00 84 THR A C 1
ATOM 646 O O . THR A 1 84 ? 6.242 -1.174 -17.621 1.00 66.00 84 THR A O 1
ATOM 649 N N . ASN A 1 85 ? 4.177 -0.407 -17.152 1.00 73.12 85 ASN A N 1
ATOM 650 C CA . ASN A 1 85 ? 4.453 0.170 -15.844 1.00 73.12 85 ASN A CA 1
ATOM 651 C C . ASN A 1 85 ? 3.611 -0.548 -14.788 1.00 73.12 85 ASN A C 1
ATOM 653 O O . ASN A 1 85 ? 2.605 -1.188 -15.100 1.00 73.12 85 ASN A O 1
ATOM 657 N N . PHE A 1 86 ? 3.974 -0.394 -13.522 1.00 79.75 86 PHE A N 1
ATOM 658 C CA . PHE A 1 86 ? 3.185 -0.933 -12.422 1.00 79.75 86 PHE A CA 1
ATOM 659 C C . PHE A 1 86 ? 2.576 0.195 -11.611 1.00 79.75 86 PHE A C 1
ATOM 661 O O . PHE A 1 86 ? 3.139 1.286 -11.504 1.00 79.75 86 PHE A O 1
ATOM 668 N N . ALA A 1 87 ? 1.421 -0.090 -11.028 1.00 84.19 87 ALA A N 1
ATOM 669 C CA . ALA A 1 87 ? 0.848 0.712 -9.974 1.00 84.19 87 ALA A CA 1
ATOM 670 C C . ALA A 1 87 ? 0.677 -0.120 -8.711 1.00 84.19 87 ALA A C 1
ATOM 672 O O . ALA A 1 87 ? 0.315 -1.299 -8.763 1.00 84.19 87 ALA A O 1
ATOM 673 N N . ILE A 1 88 ? 0.908 0.505 -7.567 1.00 87.62 88 ILE A N 1
ATOM 674 C CA . ILE A 1 88 ? 0.654 -0.104 -6.267 1.00 87.62 88 ILE A CA 1
ATOM 675 C C . ILE A 1 88 ? -0.619 0.492 -5.717 1.00 87.62 88 ILE A C 1
ATOM 677 O O . ILE A 1 88 ? -0.695 1.696 -5.496 1.00 87.62 88 ILE A O 1
ATOM 681 N N . ASN A 1 89 ? -1.583 -0.380 -5.451 1.00 85.81 89 ASN A N 1
ATOM 682 C CA . ASN A 1 89 ? -2.827 -0.031 -4.796 1.00 85.81 89 ASN A CA 1
ATOM 683 C C . ASN A 1 89 ? -2.761 -0.517 -3.354 1.00 85.81 89 ASN A C 1
ATOM 685 O O . ASN A 1 89 ? -2.704 -1.724 -3.088 1.00 85.81 89 ASN A O 1
ATOM 689 N N . MET A 1 90 ? -2.792 0.431 -2.430 1.00 90.75 90 MET A N 1
ATOM 690 C CA . MET A 1 90 ? -2.741 0.192 -1.000 1.00 90.75 90 MET A CA 1
ATOM 691 C C . MET A 1 90 ? -3.980 0.788 -0.342 1.00 90.75 90 MET A C 1
ATOM 693 O O . MET A 1 90 ? -4.320 1.944 -0.559 1.00 90.75 90 MET A O 1
ATOM 697 N N . THR A 1 91 ? -4.692 -0.017 0.438 1.00 89.94 91 THR A N 1
ATOM 698 C CA . THR A 1 91 ? -5.844 0.418 1.231 1.00 89.94 91 THR A CA 1
ATOM 699 C C . THR A 1 91 ? -5.486 0.298 2.699 1.00 89.94 91 THR A C 1
ATOM 701 O O . THR A 1 91 ? -5.091 -0.773 3.159 1.00 89.94 91 THR A O 1
ATOM 704 N N . LEU A 1 92 ? -5.606 1.409 3.413 1.00 91.62 92 LEU A N 1
ATOM 705 C CA . LEU A 1 92 ? -5.327 1.537 4.835 1.00 91.62 92 LEU A CA 1
ATOM 706 C C . LEU A 1 92 ? -6.601 1.960 5.537 1.00 91.62 92 LEU A C 1
ATOM 708 O O . LEU A 1 92 ? -7.306 2.841 5.055 1.00 91.62 92 LEU A O 1
ATOM 712 N N . LYS A 1 93 ? -6.881 1.367 6.690 1.00 90.88 93 LYS A N 1
ATOM 713 C CA . LYS A 1 93 ? -8.025 1.766 7.497 1.00 90.88 93 LYS A CA 1
ATOM 714 C C . LYS A 1 93 ? -7.581 2.152 8.887 1.00 90.88 93 LYS A C 1
ATOM 716 O O . LYS A 1 93 ? -6.764 1.466 9.494 1.00 90.88 93 LYS A O 1
ATOM 721 N N . TYR A 1 94 ? -8.125 3.249 9.388 1.00 91.69 94 TYR A N 1
ATOM 722 C CA . TYR A 1 94 ? -7.753 3.810 10.674 1.00 91.69 94 TYR A CA 1
ATOM 723 C C . TYR A 1 94 ? -8.948 3.863 11.612 1.00 91.69 94 TYR A C 1
ATOM 725 O O . TYR A 1 94 ? -10.069 4.161 11.196 1.00 91.69 94 TYR A O 1
ATOM 733 N N . ALA A 1 95 ? -8.680 3.620 12.892 1.00 90.50 95 ALA A N 1
ATOM 734 C CA . ALA A 1 95 ? -9.575 3.950 13.988 1.00 90.50 95 ALA A CA 1
ATOM 735 C C . ALA A 1 95 ? -9.235 5.348 14.519 1.00 90.50 95 ALA A C 1
ATOM 737 O O . ALA A 1 95 ? -8.071 5.651 14.777 1.00 90.50 95 ALA A O 1
ATOM 738 N N . LEU A 1 96 ? -10.253 6.183 14.695 1.00 89.94 96 LEU A N 1
ATOM 739 C CA . LEU A 1 96 ? -10.152 7.553 15.185 1.00 89.94 96 LEU A CA 1
ATOM 740 C C . LEU A 1 96 ? -10.700 7.644 16.612 1.00 89.94 96 LEU A C 1
ATOM 742 O O . LEU A 1 96 ? -11.697 7.004 16.953 1.00 89.94 96 LEU A O 1
ATOM 746 N N . LEU A 1 97 ? -10.098 8.489 17.451 1.00 87.25 97 LEU A N 1
ATOM 747 C CA . LEU A 1 97 ? -10.678 8.801 18.767 1.00 87.25 97 LEU A CA 1
ATOM 748 C C . LEU A 1 97 ? -11.882 9.751 18.656 1.00 87.25 97 LEU A C 1
ATOM 750 O O . LEU A 1 97 ? -12.858 9.632 19.410 1.00 87.25 97 LEU A O 1
ATOM 754 N N . THR A 1 98 ? -11.835 10.672 17.694 1.00 85.50 98 THR A N 1
ATOM 755 C CA . THR A 1 98 ? -12.883 11.656 17.406 1.00 85.50 98 THR A CA 1
ATOM 756 C C . THR A 1 98 ? -13.706 11.253 16.186 1.00 85.50 98 THR A C 1
ATOM 758 O O . THR A 1 98 ? -13.356 10.333 15.449 1.00 85.50 98 THR A O 1
ATOM 761 N N . VAL A 1 99 ? -14.840 11.925 15.990 1.00 86.19 99 VAL A N 1
ATOM 762 C CA . VAL A 1 99 ? -15.658 11.737 14.788 1.00 86.19 99 VAL A CA 1
ATOM 763 C C . VAL A 1 99 ? -14.872 12.198 13.563 1.00 86.19 99 VAL A C 1
ATOM 765 O O . VAL A 1 99 ? -14.164 13.206 13.614 1.00 86.19 99 VAL A O 1
ATOM 768 N N . CYS A 1 100 ? -14.995 11.443 12.478 1.00 88.69 100 CYS A N 1
ATOM 769 C CA . CYS A 1 100 ? -14.375 11.765 11.209 1.00 88.69 100 CYS A CA 1
ATOM 770 C C . CYS A 1 100 ? -15.009 13.026 10.606 1.00 88.69 100 CYS A C 1
ATOM 772 O O . CYS A 1 100 ? -16.230 13.161 10.533 1.00 88.69 100 CYS A O 1
ATOM 774 N N . THR A 1 101 ? -14.166 13.966 10.189 1.00 89.06 101 THR A N 1
ATOM 775 C CA . THR A 1 101 ? -14.566 15.220 9.537 1.00 89.06 101 THR A CA 1
ATOM 776 C C . THR A 1 101 ? -13.733 15.422 8.278 1.00 89.06 101 THR A C 1
ATOM 778 O O . THR A 1 101 ? -12.663 14.828 8.154 1.00 89.06 101 THR A O 1
ATOM 781 N N . ARG A 1 102 ? -14.137 16.343 7.393 1.00 87.75 102 ARG A N 1
ATOM 782 C CA . ARG A 1 102 ? -13.312 16.732 6.232 1.00 87.75 102 ARG A CA 1
ATOM 783 C C . ARG A 1 102 ? -11.910 17.213 6.618 1.00 87.75 102 ARG A C 1
ATOM 785 O O . ARG A 1 102 ? -10.957 17.017 5.872 1.00 87.75 102 ARG A O 1
ATOM 792 N N . VAL A 1 103 ? -11.774 17.834 7.792 1.00 88.06 103 VAL A N 1
ATOM 793 C CA . VAL A 1 103 ? -10.468 18.255 8.319 1.00 88.06 103 VAL A CA 1
ATOM 794 C C . VAL A 1 103 ? -9.617 17.030 8.652 1.00 88.06 103 VAL A C 1
ATOM 796 O O . VAL A 1 103 ? -8.451 16.972 8.272 1.00 88.06 103 VAL A O 1
ATOM 799 N N . THR A 1 104 ? -10.209 16.027 9.30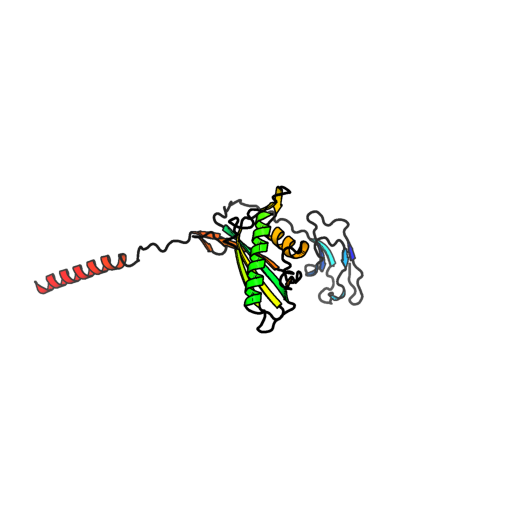3 1.00 88.81 104 THR A N 1
ATOM 800 C CA . THR A 1 104 ? -9.539 14.758 9.616 1.00 88.81 104 THR A CA 1
ATOM 801 C C . THR A 1 104 ? -9.165 13.990 8.348 1.00 88.81 104 THR A C 1
ATOM 803 O O . THR A 1 104 ? -8.054 13.477 8.274 1.00 88.81 104 THR A O 1
ATOM 806 N N . GLU A 1 105 ? -10.036 13.958 7.333 1.00 90.06 105 GLU A N 1
ATOM 807 C CA . GLU A 1 105 ? -9.740 13.352 6.025 1.00 90.06 105 GLU A CA 1
ATOM 808 C C . GLU A 1 105 ? -8.497 13.965 5.387 1.00 90.06 105 GLU A C 1
ATOM 810 O O . GLU A 1 105 ? -7.546 13.257 5.054 1.00 90.06 105 GLU A O 1
ATOM 815 N N . PHE A 1 106 ? -8.465 15.294 5.293 1.00 90.88 106 PHE A N 1
ATOM 816 C CA . PHE A 1 106 ? -7.327 16.010 4.731 1.00 90.88 106 PHE A CA 1
ATOM 817 C C . PHE A 1 106 ? -6.037 15.775 5.535 1.00 90.88 106 PHE A C 1
ATOM 819 O O . PHE A 1 106 ? -4.973 15.534 4.960 1.00 90.88 106 PHE A O 1
ATOM 826 N N . GLN A 1 107 ? -6.113 15.791 6.868 1.00 91.69 107 GLN A N 1
ATOM 827 C CA . GLN A 1 107 ? -4.959 15.532 7.736 1.00 91.69 107 GLN A CA 1
ATOM 828 C C . GLN A 1 107 ? -4.425 14.102 7.595 1.00 91.69 107 GLN A C 1
ATOM 830 O O . GLN A 1 107 ? -3.214 13.908 7.504 1.00 91.69 107 GLN A O 1
ATOM 835 N N . VAL A 1 108 ? -5.305 13.100 7.542 1.00 92.62 108 VAL A N 1
ATOM 836 C CA . VAL A 1 108 ? -4.901 11.705 7.328 1.00 92.62 108 VAL A CA 1
ATOM 837 C C . VAL A 1 108 ? -4.270 11.552 5.948 1.00 92.62 108 VAL A C 1
ATOM 839 O O . VAL A 1 108 ? -3.172 11.013 5.848 1.00 92.62 108 VAL A O 1
ATOM 842 N N . GLY A 1 109 ? -4.905 12.073 4.893 1.00 93.06 109 GLY A N 1
ATOM 843 C CA . GLY A 1 109 ? -4.374 11.983 3.531 1.00 93.06 109 GLY A CA 1
ATOM 844 C C . GLY A 1 109 ? -2.986 12.616 3.390 1.00 93.06 109 GLY A C 1
ATOM 845 O O . GLY A 1 109 ? -2.068 11.991 2.858 1.00 93.06 109 GLY A O 1
ATOM 846 N N . THR A 1 110 ? -2.799 13.821 3.935 1.00 92.69 110 THR A N 1
ATOM 847 C CA . THR A 1 110 ? -1.504 14.524 3.899 1.00 92.69 110 THR A CA 1
ATOM 848 C C . THR A 1 110 ? -0.417 13.796 4.687 1.00 92.69 110 THR A C 1
ATOM 850 O O . THR A 1 110 ? 0.708 13.672 4.199 1.00 92.69 110 THR A O 1
ATOM 853 N N . GLN A 1 111 ? -0.730 13.257 5.869 1.00 93.69 111 GLN A N 1
ATOM 854 C CA . GLN A 1 111 ? 0.253 12.500 6.645 1.00 93.69 111 GLN A CA 1
ATOM 855 C C . GLN A 1 111 ? 0.603 11.151 6.016 1.00 93.69 111 GLN A C 1
ATOM 857 O O . GLN A 1 111 ? 1.774 10.776 6.020 1.00 93.69 111 GLN A O 1
ATOM 862 N N . VAL A 1 112 ? -0.367 10.437 5.436 1.00 95.19 112 VAL A N 1
ATOM 863 C CA . VAL A 1 112 ? -0.087 9.196 4.696 1.00 95.19 112 VAL A CA 1
ATOM 864 C C . VAL A 1 112 ? 0.849 9.475 3.522 1.00 95.19 112 VAL A C 1
ATOM 866 O O . VAL A 1 112 ? 1.841 8.764 3.369 1.00 95.19 112 VAL A O 1
ATOM 869 N N . LEU A 1 113 ? 0.606 10.537 2.744 1.00 93.81 113 LEU A N 1
ATOM 870 C CA . LEU A 1 113 ? 1.510 10.933 1.660 1.00 93.81 113 LEU A CA 1
ATOM 871 C C . LEU A 1 113 ? 2.919 11.254 2.181 1.00 93.81 113 LEU A C 1
ATOM 873 O O . LEU A 1 113 ? 3.903 10.780 1.618 1.00 93.81 113 LEU A O 1
ATOM 877 N N . ALA A 1 114 ? 3.031 11.987 3.292 1.00 93.62 114 ALA A N 1
ATOM 878 C CA . ALA A 1 114 ? 4.325 12.283 3.906 1.00 93.62 114 ALA A CA 1
ATOM 879 C C . ALA A 1 114 ? 5.081 11.007 4.327 1.00 93.62 114 ALA A C 1
ATOM 881 O O . ALA A 1 114 ? 6.292 10.915 4.121 1.00 93.62 114 ALA A O 1
ATOM 882 N N . ARG A 1 115 ? 4.379 9.994 4.858 1.00 94.50 115 ARG A N 1
ATOM 883 C CA . ARG A 1 115 ? 4.977 8.686 5.178 1.00 94.50 115 ARG A CA 1
ATOM 884 C C . ARG A 1 115 ? 5.434 7.932 3.933 1.00 94.50 115 ARG A C 1
ATOM 886 O O . ARG A 1 115 ? 6.505 7.339 3.966 1.00 94.50 115 ARG A O 1
ATOM 893 N N . ILE A 1 116 ? 4.693 8.000 2.826 1.00 94.56 116 ILE A N 1
ATOM 894 C CA . ILE A 1 116 ? 5.123 7.411 1.543 1.00 94.56 116 ILE A CA 1
ATOM 895 C C . ILE A 1 116 ? 6.407 8.079 1.047 1.00 94.56 116 ILE A C 1
ATOM 897 O O . ILE A 1 116 ? 7.348 7.386 0.668 1.00 94.56 116 ILE A O 1
ATOM 901 N N . VAL A 1 117 ? 6.476 9.412 1.097 1.00 93.81 117 VAL A N 1
ATOM 902 C CA . VAL A 1 117 ? 7.682 10.161 0.711 1.00 93.81 117 VAL A CA 1
ATOM 903 C C . VAL A 1 117 ? 8.871 9.760 1.585 1.00 93.81 117 VAL A C 1
ATOM 905 O O . VAL A 1 117 ? 9.956 9.524 1.060 1.00 93.81 117 VAL A O 1
ATOM 908 N N . GLN A 1 118 ? 8.670 9.614 2.898 1.00 92.62 118 GLN A N 1
ATOM 909 C CA . GLN A 1 118 ? 9.706 9.119 3.806 1.00 92.62 118 GLN A CA 1
ATOM 910 C C . GLN A 1 118 ? 10.168 7.704 3.419 1.00 92.62 118 GLN A C 1
ATOM 912 O O . GLN A 1 118 ? 11.365 7.450 3.314 1.00 92.62 118 GLN A O 1
ATOM 917 N N . GLN A 1 119 ? 9.237 6.796 3.124 1.00 92.50 119 GLN A N 1
ATOM 918 C CA . GLN A 1 119 ? 9.569 5.438 2.684 1.00 92.50 119 GLN A CA 1
ATOM 919 C C . GLN A 1 119 ? 10.323 5.419 1.347 1.00 92.50 119 GLN A C 1
ATOM 921 O O . GLN A 1 119 ? 11.242 4.624 1.177 1.00 92.50 119 GLN A O 1
ATOM 926 N N . ASN A 1 120 ? 10.016 6.331 0.422 1.00 92.81 120 ASN A N 1
ATOM 927 C CA . ASN A 1 120 ? 10.776 6.496 -0.820 1.00 92.81 120 ASN A CA 1
ATOM 928 C C . ASN A 1 120 ? 12.197 7.039 -0.583 1.00 92.81 120 ASN A C 1
ATOM 930 O O . ASN A 1 120 ? 13.088 6.799 -1.392 1.00 92.81 120 ASN A O 1
ATOM 934 N N . GLN A 1 121 ? 12.445 7.754 0.518 1.00 90.88 121 GLN A N 1
ATOM 935 C CA . GLN A 1 121 ? 13.806 8.150 0.891 1.00 90.88 121 GLN A CA 1
ATOM 936 C C . GLN A 1 121 ? 14.614 6.962 1.417 1.00 90.88 121 GLN A C 1
ATOM 938 O O . GLN A 1 121 ? 15.795 6.867 1.107 1.00 90.88 121 GLN A O 1
ATOM 943 N N . GLU A 1 122 ? 13.996 6.050 2.170 1.00 90.06 122 GLU A N 1
ATOM 944 C CA . GLU A 1 122 ? 14.636 4.824 2.678 1.00 90.06 122 GLU A CA 1
ATOM 945 C C . GLU A 1 122 ? 14.832 3.770 1.569 1.00 90.06 122 GLU A C 1
ATOM 947 O O . GLU A 1 122 ? 15.855 3.073 1.514 1.00 90.06 122 GLU A O 1
ATOM 952 N N . TRP A 1 123 ? 13.872 3.711 0.642 1.00 90.94 123 TRP A N 1
ATOM 953 C CA . TRP A 1 123 ? 13.837 2.831 -0.525 1.00 90.94 123 TRP A CA 1
ATOM 954 C C . TRP A 1 123 ? 13.690 3.637 -1.823 1.00 90.94 123 TRP A C 1
ATOM 956 O O . TRP A 1 123 ? 12.593 3.688 -2.394 1.00 90.94 123 TRP A O 1
ATOM 966 N N . PRO A 1 124 ? 14.776 4.260 -2.323 1.00 90.00 124 PRO A N 1
ATOM 967 C CA . PRO A 1 124 ? 14.716 5.032 -3.555 1.00 90.00 124 PRO A CA 1
ATOM 968 C C . PRO A 1 124 ? 14.179 4.231 -4.736 1.00 90.00 124 PRO A C 1
ATOM 970 O O . PRO A 1 124 ? 14.577 3.088 -4.981 1.00 90.00 124 PRO A O 1
ATOM 973 N N . GLY A 1 125 ? 13.287 4.877 -5.486 1.00 86.38 125 GLY A N 1
ATOM 974 C CA . GLY A 1 125 ? 12.588 4.279 -6.618 1.00 86.38 125 GLY A CA 1
ATOM 975 C C . GLY A 1 125 ? 11.229 3.688 -6.252 1.00 86.38 125 GLY A C 1
ATOM 976 O O . GLY A 1 125 ? 10.571 3.149 -7.129 1.00 86.38 125 GLY A O 1
ATOM 977 N N . LEU A 1 126 ? 10.774 3.793 -4.996 1.00 90.06 126 LEU A N 1
ATOM 978 C CA . LEU A 1 126 ? 9.386 3.474 -4.635 1.00 90.06 126 LEU A CA 1
ATOM 979 C C . LEU A 1 126 ? 8.388 4.360 -5.395 1.00 90.06 126 LEU A C 1
ATOM 981 O O . LEU A 1 126 ? 7.286 3.922 -5.712 1.00 90.06 126 LEU A O 1
ATOM 985 N N . CYS A 1 127 ? 8.803 5.584 -5.708 1.00 91.12 127 CYS A N 1
ATOM 986 C CA . CYS A 1 127 ? 8.103 6.528 -6.562 1.00 91.12 127 CYS A CA 1
ATOM 987 C C . CYS A 1 127 ? 8.933 6.859 -7.810 1.00 91.12 127 CYS A C 1
ATOM 989 O O . CYS A 1 127 ? 10.153 6.677 -7.818 1.00 91.12 127 CYS A O 1
ATOM 991 N N . ALA A 1 128 ? 8.282 7.412 -8.838 1.00 85.62 128 ALA A N 1
ATOM 992 C CA . ALA A 1 128 ? 8.945 7.865 -10.060 1.00 85.62 128 ALA A CA 1
ATOM 993 C C . ALA A 1 128 ? 9.944 9.007 -9.791 1.00 85.62 128 ALA A C 1
ATOM 995 O O . ALA A 1 128 ? 10.961 9.126 -10.473 1.00 85.62 128 ALA A O 1
ATOM 996 N N . ASP A 1 129 ? 9.679 9.826 -8.770 1.00 87.06 129 ASP A N 1
ATOM 997 C CA . ASP A 1 129 ? 10.530 10.936 -8.356 1.00 87.06 129 ASP A CA 1
ATOM 998 C C . ASP A 1 129 ? 10.640 11.045 -6.821 1.00 87.06 129 ASP A C 1
ATOM 1000 O O . ASP A 1 129 ? 9.938 10.368 -6.066 1.00 87.06 129 ASP A O 1
ATOM 1004 N N . ARG A 1 130 ? 11.544 11.901 -6.326 1.00 85.38 130 ARG A N 1
ATOM 1005 C CA . ARG A 1 130 ? 11.793 12.056 -4.878 1.00 85.38 130 ARG A CA 1
ATOM 1006 C C . ARG A 1 130 ? 10.634 12.692 -4.109 1.00 85.38 130 ARG A C 1
ATOM 1008 O O . ARG A 1 130 ? 10.496 12.416 -2.921 1.00 85.38 130 ARG A O 1
ATOM 1015 N N . ALA A 1 131 ? 9.841 13.537 -4.757 1.00 86.75 131 ALA A N 1
ATOM 1016 C CA . ALA A 1 131 ? 8.649 14.153 -4.187 1.00 86.75 131 ALA A CA 1
ATOM 1017 C C . ALA A 1 131 ? 7.405 13.251 -4.305 1.00 86.75 131 ALA A C 1
ATOM 1019 O O . ALA A 1 131 ? 6.358 13.617 -3.778 1.00 86.75 131 ALA A O 1
ATOM 1020 N N . CYS A 1 132 ? 7.516 12.072 -4.936 1.00 91.31 132 CYS A N 1
ATOM 1021 C CA . CYS A 1 132 ? 6.417 11.125 -5.138 1.00 91.31 132 CYS A CA 1
ATOM 1022 C C . CYS A 1 132 ? 5.183 11.759 -5.797 1.00 91.31 132 CYS A C 1
ATOM 1024 O O . CYS A 1 132 ? 4.056 11.548 -5.352 1.00 91.31 132 CYS A O 1
ATOM 1026 N N . THR A 1 133 ? 5.377 12.542 -6.860 1.00 89.62 133 THR A N 1
ATOM 1027 C CA . THR A 1 133 ? 4.271 13.247 -7.541 1.00 89.62 133 THR A CA 1
ATOM 1028 C C . THR A 1 133 ? 3.274 12.301 -8.217 1.00 89.62 133 THR A C 1
ATOM 1030 O O . THR A 1 133 ? 2.108 12.640 -8.399 1.00 89.62 133 THR A O 1
ATOM 1033 N N . ASN A 1 134 ? 3.730 11.090 -8.526 1.00 89.31 134 ASN A N 1
ATOM 1034 C CA . ASN A 1 134 ? 2.975 9.955 -9.053 1.00 89.31 134 ASN A CA 1
ATOM 1035 C C . ASN A 1 134 ? 2.199 9.164 -7.976 1.00 89.31 134 ASN A C 1
ATOM 1037 O O . ASN A 1 134 ? 1.626 8.117 -8.284 1.00 89.31 134 ASN A O 1
ATOM 1041 N N . ALA A 1 135 ? 2.234 9.600 -6.712 1.00 92.94 135 ALA A N 1
ATOM 1042 C CA . ALA A 1 135 ? 1.475 9.001 -5.622 1.00 92.94 135 ALA A CA 1
ATOM 1043 C C . ALA A 1 135 ? 0.212 9.820 -5.331 1.00 92.94 135 ALA A C 1
ATOM 1045 O O . ALA A 1 135 ? 0.259 11.004 -4.999 1.00 92.94 135 ALA A O 1
ATOM 1046 N N . HIS A 1 136 ? -0.934 9.156 -5.397 1.00 92.50 136 HIS A N 1
ATOM 1047 C CA . HIS A 1 136 ? -2.242 9.727 -5.129 1.00 92.50 136 HIS A CA 1
ATOM 1048 C C . HIS A 1 136 ? -2.823 9.100 -3.870 1.00 92.50 136 HIS A C 1
ATOM 1050 O O . HIS A 1 136 ? -2.940 7.880 -3.762 1.00 92.50 136 HIS A O 1
ATOM 1056 N N . VAL A 1 137 ? -3.196 9.945 -2.913 1.00 94.69 137 VAL A N 1
ATOM 1057 C CA . VAL A 1 137 ? -3.776 9.522 -1.638 1.00 94.69 137 VAL A CA 1
ATOM 1058 C C . VAL A 1 137 ? -5.159 10.134 -1.512 1.00 94.69 137 VAL A C 1
ATOM 1060 O O . VAL A 1 137 ? -5.306 11.353 -1.543 1.00 94.69 137 VAL A O 1
ATOM 1063 N N . ASN A 1 138 ? -6.165 9.285 -1.347 1.00 93.75 138 ASN A N 1
ATOM 1064 C CA . ASN A 1 138 ? -7.534 9.698 -1.088 1.00 93.75 138 ASN A CA 1
ATOM 1065 C C . ASN A 1 138 ? -8.005 9.094 0.233 1.00 93.75 138 ASN A C 1
ATOM 1067 O O . ASN A 1 138 ? -8.012 7.875 0.380 1.00 93.75 138 ASN A O 1
ATOM 1071 N N . ALA A 1 139 ? -8.386 9.939 1.186 1.00 93.31 139 ALA A N 1
ATOM 1072 C CA . ALA A 1 139 ? -8.859 9.521 2.498 1.00 93.31 139 ALA A CA 1
ATOM 1073 C C . ALA A 1 139 ? -10.331 9.906 2.652 1.00 93.31 139 ALA A C 1
ATOM 1075 O O . ALA A 1 139 ? -10.699 11.055 2.422 1.00 93.31 139 ALA A O 1
ATOM 1076 N N . THR A 1 140 ? -11.163 8.941 3.029 1.00 92.12 140 THR A N 1
ATOM 1077 C CA . THR A 1 140 ? -12.618 9.094 3.084 1.00 92.12 140 THR A CA 1
ATOM 1078 C C . THR A 1 140 ? -13.175 8.506 4.368 1.00 92.12 140 THR A C 1
ATOM 1080 O O . THR A 1 140 ? -12.890 7.353 4.706 1.00 92.12 140 THR A O 1
ATOM 1083 N N . CYS A 1 141 ? -13.993 9.279 5.074 1.00 89.62 141 CYS A N 1
ATOM 1084 C CA . CYS A 1 141 ? -14.756 8.802 6.216 1.00 89.62 141 CYS A CA 1
ATOM 1085 C C . CYS A 1 141 ? -15.708 7.681 5.779 1.00 89.62 141 CYS A C 1
ATOM 1087 O O . CYS A 1 141 ? -16.438 7.828 4.799 1.00 89.62 141 CYS A O 1
ATOM 1089 N N . ASP A 1 142 ? -15.807 6.610 6.568 1.00 86.88 142 ASP A N 1
ATOM 1090 C CA . ASP A 1 142 ? -16.738 5.502 6.280 1.00 86.88 142 ASP A CA 1
ATOM 1091 C C . ASP A 1 142 ? -18.218 5.866 6.583 1.00 86.88 142 ASP A C 1
ATOM 1093 O O . ASP A 1 142 ? -19.087 5.000 6.656 1.00 86.88 142 ASP A O 1
ATOM 1097 N N . GLY A 1 143 ? -18.516 7.150 6.817 1.00 78.81 143 GLY A N 1
ATOM 1098 C CA . GLY A 1 143 ? -19.845 7.682 7.120 1.00 78.81 143 GLY A CA 1
ATOM 1099 C C . GLY A 1 143 ? -19.793 9.018 7.871 1.00 78.81 143 GLY A C 1
ATOM 1100 O O . GLY A 1 143 ? -18.785 9.347 8.494 1.00 78.81 143 GLY A O 1
ATOM 1101 N N . ALA A 1 144 ? -20.904 9.768 7.859 1.00 67.81 144 ALA A N 1
ATOM 1102 C CA . ALA A 1 144 ? -20.997 11.138 8.392 1.00 67.81 144 ALA A CA 1
ATOM 1103 C C . ALA A 1 144 ? -20.658 11.283 9.891 1.00 67.81 144 ALA A C 1
ATOM 1105 O O . ALA A 1 144 ? -20.293 12.366 10.336 1.00 67.81 144 ALA A O 1
ATOM 1106 N N . PHE A 1 145 ? -20.758 10.195 10.659 1.00 75.38 145 PHE A N 1
ATOM 1107 C CA . PHE A 1 145 ? -20.416 10.151 12.084 1.00 75.38 145 PHE A CA 1
ATOM 1108 C C . PHE A 1 145 ? -19.485 8.985 12.427 1.00 75.38 145 PHE A C 1
ATOM 1110 O O . PHE A 1 145 ? -19.399 8.565 13.583 1.00 75.38 145 PHE A O 1
ATOM 1117 N N . SER A 1 146 ? -18.806 8.429 11.420 1.00 81.44 146 SER A N 1
ATOM 1118 C CA . SER A 1 146 ? -17.898 7.313 11.642 1.00 81.44 146 SER A CA 1
ATOM 1119 C C . SER A 1 146 ? -16.677 7.761 12.446 1.00 81.44 146 SER A C 1
ATOM 1121 O O . SER A 1 146 ? -16.185 8.878 12.296 1.00 81.44 146 SER A O 1
ATOM 1123 N N . LYS A 1 147 ? -16.157 6.861 13.278 1.00 88.75 147 LYS A N 1
ATOM 1124 C CA . LYS A 1 147 ? -14.818 6.968 13.873 1.00 88.75 147 LYS A CA 1
ATOM 1125 C C . LYS A 1 147 ? -13.800 6.118 13.114 1.00 88.75 147 LYS A C 1
ATOM 1127 O O . LYS A 1 147 ? -12.796 5.689 13.673 1.00 88.75 147 LYS A O 1
ATOM 1132 N N . SER A 1 148 ? -14.078 5.835 11.850 1.00 91.50 148 SER A N 1
ATOM 1133 C CA . SER A 1 148 ? -13.159 5.159 10.953 1.00 91.50 148 SER A CA 1
ATOM 1134 C C . SER A 1 148 ? -13.000 5.932 9.659 1.00 91.50 148 SER A C 1
ATOM 1136 O O . SER A 1 148 ? -13.933 6.573 9.162 1.00 91.50 148 SER A O 1
ATOM 1138 N N . ILE A 1 149 ? -11.787 5.852 9.133 1.00 92.31 149 ILE A N 1
ATOM 1139 C CA . ILE A 1 149 ? -11.408 6.447 7.864 1.00 92.31 149 ILE A CA 1
ATOM 1140 C C . ILE A 1 149 ? -10.651 5.418 7.043 1.00 92.31 149 ILE A C 1
ATOM 1142 O O . ILE A 1 149 ? -9.756 4.735 7.551 1.00 92.31 149 ILE A O 1
ATOM 1146 N N . THR A 1 150 ? -11.030 5.324 5.777 1.00 93.38 150 THR A N 1
ATOM 1147 C CA . THR A 1 150 ? -10.368 4.482 4.792 1.00 93.38 150 THR A CA 1
ATOM 1148 C C . THR A 1 150 ? -9.553 5.370 3.869 1.00 93.38 150 THR A C 1
ATOM 1150 O O . THR A 1 150 ? -10.063 6.332 3.299 1.00 93.38 150 THR A O 1
ATOM 1153 N N . THR A 1 151 ? -8.281 5.036 3.715 1.00 94.06 151 THR A N 1
ATOM 1154 C CA . THR A 1 151 ? -7.347 5.720 2.834 1.00 94.06 151 THR A CA 1
ATOM 1155 C C . THR A 1 151 ? -6.938 4.783 1.715 1.00 94.06 151 THR A C 1
ATOM 1157 O O . THR A 1 151 ? -6.398 3.705 1.958 1.00 94.06 151 THR A O 1
ATOM 1160 N N . VAL A 1 152 ? -7.175 5.210 0.482 1.00 92.56 152 VAL A N 1
ATOM 1161 C CA . VAL A 1 152 ? -6.716 4.539 -0.729 1.00 92.56 152 VAL A CA 1
ATOM 1162 C C . VAL A 1 152 ? -5.507 5.294 -1.259 1.00 92.56 152 VAL A C 1
ATOM 1164 O O . VAL A 1 152 ? -5.558 6.500 -1.495 1.00 92.56 152 VAL A O 1
ATOM 1167 N N . VAL A 1 153 ? -4.418 4.566 -1.439 1.00 94.38 153 VAL A N 1
ATOM 1168 C CA . VAL A 1 153 ? -3.152 5.039 -1.980 1.00 94.38 153 VAL A CA 1
ATOM 1169 C C . VAL A 1 153 ? -2.922 4.337 -3.310 1.00 94.38 153 VAL A C 1
ATOM 1171 O O . VAL A 1 153 ? -2.982 3.108 -3.382 1.00 94.38 153 VAL A O 1
ATOM 1174 N N . VAL A 1 154 ? -2.632 5.115 -4.346 1.00 92.12 154 VAL A N 1
ATOM 1175 C CA . VAL A 1 154 ? -2.225 4.622 -5.662 1.00 92.12 154 VAL A CA 1
ATOM 1176 C C . VAL A 1 154 ? -0.890 5.260 -6.007 1.00 92.12 154 VAL A C 1
ATOM 1178 O O . VAL A 1 154 ? -0.805 6.480 -6.080 1.00 92.12 154 VAL A O 1
ATOM 1181 N N . ILE A 1 155 ? 0.150 4.457 -6.206 1.00 91.69 155 ILE A N 1
ATOM 1182 C CA . ILE A 1 155 ? 1.447 4.937 -6.700 1.00 91.69 155 ILE A CA 1
ATOM 1183 C C . ILE A 1 155 ? 1.631 4.379 -8.099 1.00 91.69 155 ILE A C 1
ATOM 1185 O O . ILE A 1 155 ? 1.718 3.164 -8.248 1.00 91.69 155 ILE A O 1
ATOM 1189 N N . GLU A 1 156 ? 1.661 5.237 -9.111 1.00 89.06 156 GLU A N 1
ATOM 1190 C CA . GLU A 1 156 ? 1.770 4.826 -10.515 1.00 89.06 156 GLU A CA 1
ATOM 1191 C C . GLU A 1 156 ? 3.226 4.768 -10.981 1.00 89.06 156 GLU A C 1
ATOM 1193 O O . GLU A 1 156 ? 4.097 5.355 -10.360 1.00 89.06 156 GLU A O 1
ATOM 1198 N N . GLN A 1 157 ? 3.514 4.113 -12.105 1.00 84.44 157 GLN A N 1
ATOM 1199 C CA . GLN A 1 157 ? 4.853 4.129 -12.720 1.00 84.44 157 GLN A CA 1
ATOM 1200 C C . GLN A 1 157 ? 5.985 3.658 -11.788 1.00 84.44 157 GLN A C 1
ATOM 1202 O O . GLN A 1 157 ? 7.102 4.172 -11.844 1.00 84.44 157 GLN A O 1
ATOM 1207 N N . VAL A 1 158 ? 5.704 2.684 -10.921 1.00 86.06 158 VAL A N 1
ATOM 1208 C CA . VAL A 1 158 ? 6.730 2.118 -10.038 1.00 86.06 158 VAL A CA 1
ATOM 1209 C C . VAL A 1 158 ? 7.562 1.058 -10.774 1.00 86.06 158 VAL A C 1
ATOM 1211 O O . VAL A 1 158 ? 7.028 0.362 -11.646 1.00 86.06 158 VAL A O 1
ATOM 1214 N N . PRO A 1 159 ? 8.851 0.897 -10.430 1.00 84.06 159 PRO A N 1
ATOM 1215 C CA . PRO A 1 159 ? 9.679 -0.192 -10.932 1.00 84.06 159 PRO A CA 1
ATOM 1216 C C . PRO A 1 159 ? 9.293 -1.534 -10.291 1.00 84.06 159 PRO A C 1
ATOM 1218 O O . PRO A 1 159 ? 8.694 -1.584 -9.217 1.00 84.06 159 PRO A O 1
ATOM 1221 N N . ASP A 1 160 ? 9.724 -2.636 -10.907 1.00 78.56 160 ASP A N 1
ATOM 1222 C CA . ASP A 1 160 ? 9.536 -3.995 -10.374 1.00 78.56 160 ASP A CA 1
ATOM 1223 C C . ASP A 1 160 ? 10.193 -4.203 -9.006 1.00 78.56 160 ASP A C 1
ATOM 1225 O O . ASP A 1 160 ? 9.705 -4.944 -8.147 1.00 78.56 160 ASP A O 1
ATOM 1229 N N . THR A 1 161 ? 11.333 -3.545 -8.800 1.00 84.50 161 THR A N 1
ATOM 1230 C CA . THR A 1 161 ? 12.123 -3.667 -7.583 1.00 84.50 161 THR A CA 1
ATOM 1231 C C . THR A 1 161 ? 12.728 -2.340 -7.177 1.00 84.50 161 THR A C 1
ATOM 1233 O O . THR A 1 161 ? 13.138 -1.546 -8.022 1.00 84.50 161 THR A O 1
ATOM 1236 N N . VAL A 1 162 ? 12.864 -2.158 -5.871 1.00 87.69 162 VAL A N 1
ATOM 1237 C CA . VAL A 1 162 ? 13.504 -1.010 -5.239 1.00 87.69 162 VAL A CA 1
ATOM 1238 C C . VAL A 1 162 ? 14.681 -1.469 -4.396 1.00 87.69 162 VAL A C 1
ATOM 1240 O O . VAL A 1 162 ? 14.713 -2.604 -3.905 1.00 87.69 162 VAL A O 1
ATOM 1243 N N . ARG A 1 163 ? 15.662 -0.585 -4.227 1.00 87.81 163 ARG A N 1
ATOM 1244 C CA . ARG A 1 163 ? 16.888 -0.880 -3.488 1.00 87.81 163 ARG A CA 1
ATOM 1245 C C . ARG A 1 163 ? 16.927 -0.074 -2.200 1.00 87.81 163 ARG A C 1
ATOM 1247 O O . ARG A 1 163 ? 16.745 1.135 -2.229 1.00 87.81 163 ARG A O 1
ATOM 1254 N N . SER A 1 164 ? 17.202 -0.744 -1.087 1.00 87.62 164 SER A N 1
ATOM 1255 C CA . SER A 1 164 ? 17.422 -0.092 0.207 1.00 87.62 164 SER A CA 1
ATOM 1256 C C . SER A 1 164 ? 18.721 0.709 0.186 1.00 87.62 164 SER A C 1
ATOM 1258 O O . SER A 1 164 ? 19.743 0.213 -0.305 1.00 87.62 164 SER A O 1
ATOM 1260 N N . ASN A 1 165 ? 18.695 1.903 0.781 1.00 83.44 165 ASN A N 1
ATOM 1261 C CA . ASN A 1 165 ? 19.892 2.727 0.947 1.00 83.44 165 ASN A CA 1
ATOM 1262 C C . ASN A 1 165 ? 20.950 2.077 1.848 1.00 83.44 165 ASN A C 1
ATOM 1264 O O . ASN A 1 165 ? 22.129 2.081 1.499 1.00 83.44 165 ASN A O 1
ATOM 1268 N N . ASP A 1 166 ? 20.533 1.466 2.956 1.00 79.38 166 ASP A N 1
ATOM 1269 C CA . ASP A 1 166 ? 21.464 0.998 3.988 1.00 79.38 166 ASP A CA 1
ATOM 1270 C C . ASP A 1 166 ? 22.055 -0.370 3.659 1.00 79.38 166 ASP A C 1
ATOM 1272 O O . ASP A 1 166 ? 23.264 -0.596 3.695 1.00 79.38 166 ASP A O 1
ATOM 1276 N N . THR A 1 167 ? 21.182 -1.315 3.316 1.00 77.06 167 THR A N 1
ATOM 1277 C CA . THR A 1 167 ? 21.560 -2.732 3.201 1.00 77.06 167 THR A CA 1
ATOM 1278 C C . THR A 1 167 ? 21.939 -3.131 1.784 1.00 77.06 167 THR A C 1
ATOM 1280 O O . THR A 1 167 ? 22.359 -4.266 1.558 1.00 77.06 167 THR A O 1
ATOM 1283 N N . LYS A 1 168 ? 21.730 -2.237 0.803 1.00 78.38 168 LYS A N 1
ATOM 1284 C CA . LYS A 1 168 ? 21.796 -2.536 -0.637 1.00 78.38 168 LYS A CA 1
ATOM 1285 C C . LYS A 1 168 ? 20.893 -3.702 -1.070 1.00 78.38 168 LYS A C 1
ATOM 1287 O O . LYS A 1 168 ? 21.022 -4.158 -2.208 1.00 78.38 168 LYS A O 1
ATOM 1292 N N . SER A 1 169 ? 19.993 -4.167 -0.199 1.00 85.69 169 SER A N 1
ATOM 1293 C CA . SER A 1 169 ? 19.044 -5.230 -0.503 1.00 85.69 169 SER A CA 1
ATOM 1294 C C . SER A 1 169 ? 18.002 -4.734 -1.497 1.00 85.69 169 SER A C 1
ATOM 1296 O O . SER A 1 169 ? 17.664 -3.551 -1.532 1.00 85.69 169 SER A O 1
ATOM 1298 N N . THR A 1 170 ? 17.528 -5.646 -2.337 1.00 85.19 170 THR A N 1
ATOM 1299 C CA . THR A 1 170 ? 16.522 -5.360 -3.360 1.00 85.19 170 THR A CA 1
ATOM 1300 C C . THR A 1 170 ? 15.223 -6.050 -2.968 1.00 85.19 170 THR A C 1
ATOM 1302 O O . THR A 1 170 ? 15.247 -7.211 -2.554 1.00 85.19 170 THR A O 1
ATOM 1305 N N . ARG A 1 171 ? 14.099 -5.336 -3.043 1.00 84.81 171 ARG A N 1
ATOM 1306 C CA . ARG A 1 171 ? 12.764 -5.852 -2.697 1.00 84.81 171 ARG A CA 1
ATOM 1307 C C . ARG A 1 171 ? 11.722 -5.353 -3.683 1.00 84.81 171 ARG A C 1
ATOM 1309 O O . ARG A 1 171 ? 11.927 -4.329 -4.328 1.00 84.81 171 ARG A O 1
ATOM 1316 N N . SER A 1 172 ? 10.590 -6.049 -3.769 1.00 87.38 172 SER A N 1
ATOM 1317 C CA . SER A 1 172 ? 9.440 -5.496 -4.478 1.00 87.38 172 SER A CA 1
ATOM 1318 C C . SER A 1 172 ? 8.893 -4.295 -3.692 1.00 87.38 172 SER A C 1
ATOM 1320 O O . SER A 1 172 ? 8.839 -4.346 -2.455 1.00 87.38 172 SER A O 1
ATOM 1322 N N . PRO A 1 173 ? 8.467 -3.212 -4.357 1.00 85.44 173 PRO A N 1
ATOM 1323 C CA . PRO A 1 173 ? 7.895 -2.074 -3.646 1.00 85.44 173 PRO A CA 1
ATOM 1324 C C . PRO A 1 173 ? 6.587 -2.423 -2.908 1.00 85.44 173 PRO A C 1
ATOM 1326 O O . PRO A 1 173 ? 6.288 -1.824 -1.874 1.00 85.44 173 PRO A O 1
ATOM 1329 N N . ARG A 1 174 ? 5.870 -3.479 -3.333 1.00 86.25 174 ARG A N 1
ATOM 1330 C CA . ARG A 1 174 ? 4.764 -4.080 -2.565 1.00 86.25 174 ARG A CA 1
ATOM 1331 C C . ARG A 1 174 ? 5.220 -4.553 -1.185 1.00 86.25 174 ARG A C 1
ATOM 1333 O O . ARG A 1 174 ? 4.566 -4.245 -0.192 1.00 86.25 174 ARG A O 1
ATOM 1340 N N . ASP A 1 175 ? 6.319 -5.303 -1.119 1.00 86.88 175 ASP A N 1
ATOM 1341 C CA . ASP A 1 175 ? 6.820 -5.859 0.142 1.00 86.88 175 ASP A CA 1
ATOM 1342 C C . ASP A 1 175 ? 7.346 -4.776 1.079 1.00 86.88 175 ASP A C 1
ATOM 1344 O O . ASP A 1 175 ? 7.247 -4.927 2.296 1.00 86.88 175 ASP A O 1
ATOM 1348 N N . VAL A 1 176 ? 7.917 -3.704 0.523 1.00 88.38 176 VAL A N 1
ATOM 1349 C CA . VAL A 1 176 ? 8.362 -2.537 1.295 1.00 88.38 176 VAL A CA 1
ATOM 1350 C C . VAL A 1 176 ? 7.163 -1.882 1.973 1.00 88.38 176 VAL A C 1
ATOM 1352 O O . VAL A 1 176 ? 7.122 -1.809 3.199 1.00 88.38 176 VAL A O 1
ATOM 1355 N N . LEU A 1 177 ? 6.137 -1.511 1.201 1.00 88.38 177 LEU A N 1
ATOM 1356 C CA . LEU A 1 177 ? 4.940 -0.856 1.737 1.00 88.38 177 LEU A CA 1
ATOM 1357 C C . LEU A 1 177 ? 4.151 -1.751 2.696 1.00 88.38 177 LEU A C 1
ATOM 1359 O O . LEU A 1 177 ? 3.658 -1.278 3.720 1.00 88.38 177 LEU A O 1
ATOM 1363 N N . PHE A 1 178 ? 4.052 -3.050 2.401 1.00 87.31 178 PHE A N 1
ATOM 1364 C CA . PHE A 1 178 ? 3.381 -3.994 3.289 1.00 87.31 178 PHE A CA 1
ATOM 1365 C C . PHE A 1 178 ? 4.091 -4.104 4.643 1.00 87.31 178 PHE A C 1
ATOM 1367 O O . PHE A 1 178 ? 3.431 -4.059 5.680 1.00 87.31 178 PHE A O 1
ATOM 1374 N N . ARG A 1 179 ? 5.426 -4.209 4.660 1.00 85.25 179 ARG A N 1
ATOM 1375 C CA . ARG A 1 179 ? 6.183 -4.244 5.921 1.00 85.25 179 ARG A CA 1
ATOM 1376 C C . ARG A 1 179 ? 6.084 -2.933 6.679 1.00 85.25 179 ARG A C 1
ATOM 1378 O O . ARG A 1 179 ? 5.762 -2.967 7.863 1.00 85.25 179 ARG A O 1
ATOM 1385 N N . ALA A 1 180 ? 6.250 -1.810 5.990 1.00 87.50 180 ALA A N 1
ATOM 1386 C CA . ALA A 1 180 ? 6.117 -0.491 6.590 1.00 87.50 180 ALA A CA 1
ATOM 1387 C C . ALA A 1 180 ? 4.754 -0.325 7.296 1.00 87.50 180 ALA A C 1
ATOM 1389 O O . ALA A 1 180 ? 4.686 0.146 8.430 1.00 87.50 180 ALA A O 1
ATOM 1390 N N . ALA A 1 181 ? 3.658 -0.773 6.670 1.00 85.50 181 ALA A N 1
ATOM 1391 C CA . ALA A 1 181 ? 2.318 -0.639 7.245 1.00 85.50 181 ALA A CA 1
ATOM 1392 C C . ALA A 1 181 ? 1.954 -1.698 8.293 1.00 85.50 181 ALA A C 1
ATOM 1394 O O . ALA A 1 181 ? 1.280 -1.381 9.269 1.00 85.50 181 ALA A O 1
ATOM 1395 N N . VAL A 1 182 ? 2.349 -2.958 8.105 1.00 83.75 182 VAL A N 1
ATOM 1396 C CA . VAL A 1 182 ? 1.897 -4.058 8.975 1.00 83.75 182 VAL A CA 1
ATOM 1397 C C . VAL A 1 182 ? 2.911 -4.372 10.076 1.00 83.75 182 VAL A C 1
ATOM 1399 O O . VAL A 1 182 ? 2.520 -4.682 11.202 1.00 83.75 182 VAL A O 1
ATOM 1402 N N . GLN A 1 183 ? 4.208 -4.284 9.781 1.00 80.88 183 GLN A N 1
ATOM 1403 C CA . GLN A 1 183 ? 5.279 -4.729 10.680 1.00 80.88 183 GLN A CA 1
ATOM 1404 C C . GLN A 1 183 ? 5.943 -3.577 11.442 1.00 80.88 183 GLN A C 1
ATOM 1406 O O . GLN A 1 183 ? 6.232 -3.743 12.621 1.00 80.88 183 GLN A O 1
ATOM 1411 N N . GLU A 1 184 ? 6.153 -2.425 10.804 1.00 82.38 184 GLU A N 1
ATOM 1412 C CA . GLU A 1 184 ? 7.043 -1.370 11.325 1.00 82.38 184 GLU A CA 1
ATOM 1413 C C . GLU A 1 184 ? 6.309 -0.140 11.885 1.00 82.38 184 GLU A C 1
ATOM 1415 O O . GLU A 1 184 ? 6.949 0.832 12.273 1.00 82.38 184 GLU A O 1
ATOM 1420 N N . ASP A 1 185 ? 4.971 -0.157 11.937 1.00 84.31 185 ASP A N 1
ATOM 1421 C CA . ASP A 1 185 ? 4.144 0.969 12.412 1.00 84.31 185 ASP A CA 1
ATOM 1422 C C . ASP A 1 185 ? 4.390 2.296 11.669 1.00 84.31 185 ASP A C 1
ATOM 1424 O O . ASP A 1 185 ? 3.965 3.358 12.124 1.00 84.31 185 ASP A O 1
ATOM 1428 N N . ALA A 1 186 ? 5.024 2.270 10.493 1.00 87.44 186 ALA A N 1
ATOM 1429 C CA . ALA A 1 186 ? 5.429 3.480 9.776 1.00 87.44 186 ALA A CA 1
ATOM 1430 C C . ALA A 1 186 ? 4.233 4.372 9.401 1.00 87.44 186 ALA A C 1
ATOM 1432 O O . ALA A 1 186 ? 4.366 5.588 9.258 1.00 87.44 186 ALA A O 1
ATOM 1433 N N . PHE A 1 187 ? 3.052 3.767 9.267 1.00 91.19 187 PHE A N 1
ATOM 1434 C CA . PHE A 1 187 ? 1.805 4.432 8.904 1.00 91.19 187 PHE A CA 1
ATOM 1435 C C . PHE A 1 187 ? 0.874 4.713 10.088 1.00 91.19 187 PHE A C 1
ATOM 1437 O O . PHE A 1 187 ? -0.230 5.198 9.855 1.00 91.19 187 PHE A O 1
ATOM 1444 N N . ASP A 1 188 ? 1.286 4.455 11.333 1.00 89.44 188 ASP A N 1
ATOM 1445 C CA . ASP A 1 188 ? 0.516 4.860 12.513 1.00 89.44 188 ASP A CA 1
ATOM 1446 C C . ASP A 1 188 ? 0.533 6.391 12.677 1.00 89.44 188 ASP A C 1
ATOM 1448 O O . ASP A 1 188 ? 1.588 7.027 12.768 1.00 89.44 188 ASP A O 1
ATOM 1452 N N . LEU A 1 189 ? -0.652 7.002 12.762 1.00 91.25 189 LEU A N 1
ATOM 1453 C CA . LEU A 1 189 ? -0.834 8.459 12.777 1.00 91.25 189 LEU A CA 1
ATOM 1454 C C . LEU A 1 189 ? -1.239 8.963 14.169 1.00 91.25 189 LEU A C 1
ATOM 1456 O O . LEU A 1 189 ? -2.236 9.666 14.363 1.00 91.25 189 LEU A O 1
ATOM 1460 N N . LYS A 1 190 ? -0.428 8.608 15.171 1.00 87.50 190 LYS A N 1
ATOM 1461 C CA . LYS A 1 190 ? -0.675 8.945 16.586 1.00 87.50 190 LYS A CA 1
ATOM 1462 C C . LYS A 1 190 ? -0.757 10.456 16.841 1.00 87.50 190 LYS A C 1
ATOM 1464 O O . LYS A 1 190 ? -1.459 10.876 17.751 1.00 87.50 190 LYS A O 1
ATOM 1469 N N . THR A 1 191 ? -0.101 11.269 16.012 1.00 85.75 191 THR A N 1
ATOM 1470 C CA . THR A 1 191 ? -0.115 12.745 16.080 1.00 85.75 191 THR A CA 1
ATOM 1471 C C . THR A 1 191 ? -1.512 13.348 15.943 1.00 85.75 191 THR A C 1
ATOM 1473 O O . THR A 1 191 ? -1.761 14.429 16.467 1.00 85.75 191 THR A O 1
ATOM 1476 N N . ILE A 1 192 ? -2.424 12.653 15.260 1.00 85.12 192 ILE A N 1
ATOM 1477 C CA . ILE A 1 192 ? -3.817 13.072 15.052 1.00 85.12 192 ILE A CA 1
ATOM 1478 C C . ILE A 1 192 ? -4.808 12.083 15.667 1.00 85.12 192 ILE A C 1
ATOM 1480 O O . ILE A 1 192 ? -5.968 12.036 15.265 1.00 85.12 192 ILE A O 1
ATOM 1484 N N . ASN A 1 193 ? -4.367 11.290 16.650 1.00 88.44 193 ASN A N 1
ATOM 1485 C CA . ASN A 1 193 ? -5.203 10.301 17.330 1.00 88.44 193 ASN A CA 1
ATOM 1486 C C . ASN A 1 193 ? -5.871 9.294 16.372 1.00 88.44 193 ASN A C 1
ATOM 1488 O O . ASN A 1 193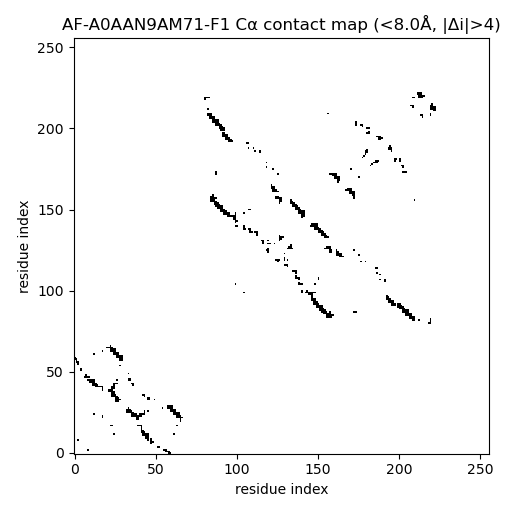 ? -7.018 8.886 16.585 1.00 88.44 193 ASN A O 1
ATOM 1492 N N . ALA A 1 194 ? -5.147 8.910 15.317 1.00 88.62 194 ALA A N 1
ATOM 1493 C CA . ALA A 1 194 ? -5.568 7.915 14.343 1.00 88.62 194 ALA A CA 1
ATOM 1494 C C . ALA A 1 194 ? -4.626 6.704 14.393 1.00 88.62 194 ALA A C 1
ATOM 1496 O O . ALA A 1 194 ? -3.417 6.824 14.187 1.00 88.62 194 ALA A O 1
ATOM 1497 N N . THR A 1 195 ? -5.175 5.527 14.674 1.00 90.88 195 THR A N 1
ATOM 1498 C CA . THR A 1 195 ? -4.411 4.275 14.787 1.00 90.88 195 THR A CA 1
ATOM 1499 C C . THR A 1 195 ? -4.709 3.379 13.600 1.00 90.88 195 THR A C 1
ATOM 1501 O O . THR A 1 195 ? -5.879 3.181 13.260 1.00 90.88 195 THR A O 1
ATOM 1504 N N . LEU A 1 196 ? -3.671 2.831 12.969 1.00 91.31 196 LEU A N 1
ATOM 1505 C CA . LEU A 1 196 ? -3.839 1.957 11.819 1.00 91.31 196 LEU A CA 1
ATOM 1506 C C . LEU A 1 196 ? -4.412 0.603 12.256 1.00 91.31 196 LEU A C 1
ATOM 1508 O O . LEU A 1 196 ? -3.878 -0.093 13.120 1.00 91.31 196 LEU A O 1
ATOM 1512 N N . GLN A 1 197 ? -5.490 0.182 11.604 1.00 86.81 197 GLN A N 1
ATOM 1513 C CA . GLN A 1 197 ? -6.039 -1.162 11.730 1.00 86.81 197 GLN A CA 1
ATOM 1514 C C . GLN A 1 197 ? -5.262 -2.102 10.808 1.00 86.81 197 GLN A C 1
ATOM 1516 O O . GLN A 1 197 ? -5.685 -2.397 9.694 1.00 86.81 197 GLN A O 1
ATOM 1521 N N . LYS A 1 198 ? -4.098 -2.572 11.270 1.00 81.19 198 LYS A N 1
ATOM 1522 C CA . LYS A 1 198 ? -3.155 -3.389 10.477 1.00 81.19 198 LYS A CA 1
ATOM 1523 C C . LYS A 1 198 ? -3.784 -4.605 9.791 1.00 81.19 198 LYS A C 1
ATOM 1525 O O . LYS A 1 198 ? -3.386 -4.969 8.691 1.00 81.19 198 LYS A O 1
ATOM 1530 N N . ASN A 1 199 ? -4.762 -5.239 10.436 1.00 77.62 199 ASN A N 1
ATOM 1531 C CA . ASN A 1 199 ? -5.492 -6.395 9.906 1.00 77.62 199 ASN A CA 1
ATOM 1532 C C . ASN A 1 199 ? -6.458 -6.048 8.759 1.00 77.62 199 ASN A C 1
ATOM 1534 O O . ASN A 1 199 ? -6.966 -6.953 8.104 1.00 77.62 199 ASN A O 1
ATOM 1538 N N . GLN A 1 200 ? -6.721 -4.762 8.528 1.00 79.00 200 GLN A N 1
ATOM 1539 C CA . GLN A 1 200 ? -7.533 -4.243 7.426 1.00 79.00 200 GLN A CA 1
ATOM 1540 C C . GLN A 1 200 ? -6.676 -3.539 6.362 1.00 79.00 200 GLN A C 1
ATOM 1542 O O . GLN A 1 200 ? -7.211 -2.871 5.480 1.00 79.00 200 GLN A O 1
ATOM 1547 N N . THR A 1 201 ? -5.351 -3.707 6.422 1.00 75.94 201 THR A N 1
ATOM 1548 C CA . THR A 1 201 ? -4.424 -3.214 5.404 1.00 75.94 201 THR A CA 1
ATOM 1549 C C . THR A 1 201 ? -4.351 -4.185 4.231 1.00 75.94 201 THR A C 1
ATOM 1551 O O . THR A 1 201 ? -4.075 -5.373 4.400 1.00 75.94 201 THR A O 1
ATOM 1554 N N . LEU A 1 202 ? -4.532 -3.667 3.020 1.00 77.19 202 LEU A N 1
ATOM 1555 C CA . LEU A 1 202 ? -4.412 -4.428 1.778 1.00 77.19 202 LEU A CA 1
ATOM 1556 C C . LEU A 1 202 ? -3.392 -3.746 0.870 1.00 77.19 202 LEU A C 1
ATOM 1558 O O . LEU A 1 202 ? -3.495 -2.550 0.626 1.00 77.19 202 LEU A O 1
ATOM 1562 N N . VAL A 1 203 ? -2.424 -4.504 0.351 1.00 77.44 203 VAL A N 1
ATOM 1563 C CA . VAL A 1 203 ? -1.440 -4.009 -0.625 1.00 77.44 203 VAL A CA 1
ATOM 1564 C C . VAL A 1 203 ? -1.409 -4.948 -1.824 1.00 77.44 203 VAL A C 1
ATOM 1566 O O . VAL A 1 203 ? -1.123 -6.147 -1.701 1.00 77.44 203 VAL A O 1
ATOM 1569 N N . SER A 1 204 ? -1.692 -4.391 -2.993 1.00 76.50 204 SER A N 1
ATOM 1570 C CA . SER A 1 204 ? -1.770 -5.101 -4.266 1.00 76.50 204 SER A CA 1
ATOM 1571 C C . SER A 1 204 ? -1.013 -4.344 -5.351 1.00 76.50 204 SER A C 1
ATOM 1573 O O . SER A 1 204 ? -0.800 -3.138 -5.249 1.00 76.50 204 SER A O 1
ATOM 1575 N N . VAL A 1 205 ? -0.592 -5.068 -6.383 1.00 73.19 205 VAL A N 1
ATOM 1576 C CA . VAL A 1 205 ? 0.067 -4.498 -7.560 1.00 73.19 205 VAL A CA 1
ATOM 1577 C C . VAL A 1 205 ? -0.859 -4.693 -8.745 1.00 73.19 205 VAL A C 1
ATOM 1579 O O . VAL A 1 205 ? -1.462 -5.757 -8.899 1.00 73.19 205 VAL A O 1
ATOM 1582 N N . ARG A 1 206 ? -0.974 -3.659 -9.568 1.00 75.94 206 ARG A N 1
ATOM 1583 C CA . ARG A 1 206 ? -1.740 -3.658 -10.804 1.00 75.94 206 ARG A CA 1
ATOM 1584 C C . ARG A 1 206 ? -0.815 -3.292 -11.958 1.00 75.94 206 ARG A C 1
ATOM 1586 O O . ARG A 1 206 ? -0.086 -2.311 -11.878 1.00 75.94 206 ARG A O 1
ATOM 1593 N N . GLU A 1 207 ? -0.874 -4.058 -13.038 1.00 70.75 207 GLU A N 1
ATOM 1594 C CA . GLU A 1 207 ? -0.188 -3.717 -14.285 1.00 70.75 207 GLU A CA 1
ATOM 1595 C C . GLU A 1 207 ? -0.909 -2.573 -15.009 1.00 70.75 207 GLU A C 1
ATOM 1597 O O . GLU A 1 207 ? -2.144 -2.508 -15.042 1.00 70.75 207 GLU A O 1
ATOM 1602 N N . MET A 1 208 ? -0.126 -1.681 -15.607 1.00 72.94 208 MET A N 1
ATOM 1603 C CA . MET A 1 208 ? -0.593 -0.573 -16.430 1.00 72.94 208 MET A CA 1
ATOM 1604 C C . MET A 1 208 ? 0.285 -0.441 -17.676 1.00 72.94 208 MET A C 1
ATOM 1606 O O . MET A 1 208 ? 1.429 -0.891 -17.712 1.00 72.94 208 MET A O 1
ATOM 1610 N N . CYS A 1 209 ? -0.241 0.201 -18.711 1.00 70.06 209 CYS A N 1
ATOM 1611 C CA . CYS A 1 209 ? 0.569 0.579 -19.863 1.00 70.06 209 CYS A CA 1
ATOM 1612 C C . CYS A 1 209 ? 1.226 1.934 -19.628 1.00 70.06 209 CYS A C 1
ATOM 1614 O O . CYS A 1 209 ? 0.654 2.793 -18.954 1.00 70.06 209 CYS A O 1
ATOM 1616 N N . THR A 1 210 ? 2.428 2.132 -20.170 1.00 71.12 210 THR A N 1
ATOM 1617 C CA . THR A 1 210 ? 3.037 3.465 -20.192 1.00 71.12 210 THR A CA 1
ATOM 1618 C C . THR A 1 210 ? 2.150 4.441 -20.980 1.00 71.12 210 THR A C 1
ATOM 1620 O O . THR A 1 210 ? 1.376 4.025 -21.850 1.00 71.12 210 THR A O 1
ATOM 1623 N N . PRO A 1 211 ? 2.246 5.753 -20.704 1.00 66.88 211 PRO A N 1
ATOM 1624 C CA . PRO A 1 211 ? 1.530 6.763 -21.477 1.00 66.88 211 PRO A CA 1
ATOM 1625 C C . PRO A 1 211 ? 1.765 6.606 -22.988 1.00 66.88 211 PRO A C 1
ATOM 1627 O O . PRO A 1 211 ? 2.892 6.379 -23.428 1.00 66.88 211 PRO A O 1
ATOM 1630 N N . GLY A 1 212 ? 0.694 6.713 -23.779 1.00 67.31 212 GLY A N 1
ATOM 1631 C CA . GLY A 1 212 ? 0.727 6.457 -25.223 1.00 67.31 212 GLY A CA 1
ATOM 1632 C C . GLY A 1 212 ? 0.551 4.986 -25.609 1.00 67.31 212 GLY A C 1
ATOM 1633 O O . GLY A 1 212 ? 0.734 4.651 -26.777 1.00 67.31 212 GLY A O 1
ATOM 1634 N N . TYR A 1 213 ? 0.191 4.111 -24.664 1.00 69.44 213 TYR A N 1
ATOM 1635 C CA . TYR A 1 213 ? -0.143 2.708 -24.904 1.00 69.44 213 TYR A CA 1
ATOM 1636 C C . TYR A 1 213 ? -1.461 2.329 -24.209 1.00 69.44 213 TYR A C 1
ATOM 1638 O O . TYR A 1 213 ? -1.745 2.782 -23.102 1.00 69.44 213 TYR A O 1
ATOM 1646 N N . ILE A 1 214 ? -2.263 1.469 -24.840 1.00 71.25 214 ILE A N 1
ATOM 1647 C CA . ILE A 1 214 ? -3.512 0.929 -24.285 1.00 71.25 214 ILE A CA 1
ATOM 1648 C C . ILE A 1 214 ? -3.383 -0.566 -23.991 1.00 71.25 214 ILE A C 1
ATOM 1650 O O . ILE A 1 214 ? -2.765 -1.321 -24.745 1.00 71.25 214 ILE A O 1
ATOM 1654 N N . TYR A 1 215 ? -3.996 -1.006 -22.892 1.00 67.44 215 TYR A N 1
ATOM 1655 C CA . TYR A 1 215 ? -3.968 -2.408 -22.481 1.00 67.44 215 TYR A CA 1
ATOM 1656 C C . TYR A 1 215 ? -4.976 -3.221 -23.301 1.00 67.44 215 TYR A C 1
ATOM 1658 O O . TYR A 1 215 ? -6.187 -3.045 -23.175 1.00 67.44 215 TYR A O 1
ATOM 1666 N N . THR A 1 216 ? -4.490 -4.132 -24.141 1.00 60.09 216 THR A N 1
ATOM 1667 C CA . THR A 1 216 ? -5.302 -5.047 -24.957 1.00 60.09 216 THR A CA 1
ATOM 1668 C C . THR A 1 216 ? -5.092 -6.475 -24.479 1.00 60.09 216 THR A C 1
ATOM 1670 O O . THR A 1 216 ? -4.088 -7.076 -24.836 1.00 60.09 216 THR A O 1
ATOM 1673 N N . ARG A 1 217 ? -6.049 -7.001 -23.691 1.00 53.69 217 ARG A N 1
ATOM 1674 C CA . ARG A 1 217 ? -6.169 -8.357 -23.082 1.00 53.69 217 ARG A CA 1
ATOM 1675 C C . ARG A 1 217 ? -4.927 -8.942 -22.379 1.00 53.69 217 ARG A C 1
ATOM 1677 O O . ARG A 1 217 ? -5.085 -9.485 -21.296 1.00 53.69 217 ARG A O 1
ATOM 1684 N N . THR A 1 218 ? -3.737 -8.851 -22.960 1.00 58.12 218 THR A N 1
ATOM 1685 C CA . THR A 1 218 ? -2.453 -9.329 -22.436 1.00 58.12 218 THR A CA 1
ATOM 1686 C C . THR A 1 218 ? -1.265 -8.403 -22.738 1.00 58.12 218 THR A C 1
ATOM 1688 O O . THR A 1 218 ? -0.200 -8.636 -22.178 1.00 58.12 218 THR A O 1
ATOM 1691 N N . ASN A 1 219 ? -1.400 -7.389 -23.608 1.00 58.53 219 ASN A N 1
ATOM 1692 C CA . ASN A 1 219 ? -0.279 -6.561 -24.078 1.00 58.53 219 ASN A CA 1
ATOM 1693 C C . ASN A 1 219 ? -0.601 -5.060 -24.074 1.00 58.53 219 ASN A C 1
ATOM 1695 O O . ASN A 1 219 ? -1.752 -4.658 -24.228 1.00 58.53 219 ASN A O 1
ATOM 1699 N N . CYS A 1 220 ? 0.441 -4.237 -23.968 1.00 71.50 220 CYS A N 1
ATOM 1700 C CA . CYS A 1 220 ? 0.365 -2.800 -24.202 1.00 71.50 220 CYS A CA 1
ATOM 1701 C C . CYS A 1 220 ? 0.659 -2.506 -25.671 1.00 71.50 220 CYS A C 1
ATOM 1703 O O . CYS A 1 220 ? 1.771 -2.734 -26.143 1.00 71.50 220 CYS A O 1
ATOM 1705 N N . VAL A 1 221 ? -0.339 -2.010 -26.400 1.00 75.38 221 VAL A N 1
ATOM 1706 C CA . VAL A 1 221 ? -0.178 -1.590 -27.800 1.00 75.38 221 VAL A CA 1
ATOM 1707 C C . VAL A 1 221 ? -0.140 -0.078 -27.869 1.00 75.38 221 VAL A C 1
ATOM 1709 O O . VAL A 1 221 ? -0.835 0.584 -27.099 1.00 75.38 221 VAL A O 1
ATOM 1712 N N . LYS A 1 222 ? 0.691 0.472 -28.760 1.00 75.94 222 LYS A N 1
ATOM 1713 C CA . LYS A 1 222 ? 0.792 1.921 -28.939 1.00 75.94 222 LYS A CA 1
ATOM 1714 C C . LYS A 1 222 ? -0.599 2.448 -29.271 1.00 75.94 222 LYS A C 1
ATOM 1716 O O . LYS A 1 222 ? -1.262 1.925 -30.162 1.00 75.94 222 LYS A O 1
ATOM 1721 N N . GLN A 1 223 ? -1.044 3.442 -28.520 1.00 71.94 223 GLN A N 1
ATOM 1722 C CA . GLN A 1 223 ? -2.257 4.166 -28.826 1.00 71.94 223 GLN A CA 1
ATOM 1723 C C . GLN A 1 223 ? -2.009 4.851 -30.168 1.00 71.94 223 GLN A C 1
ATOM 1725 O O . GLN A 1 223 ? -1.153 5.730 -30.268 1.00 71.94 223 GLN A O 1
ATOM 1730 N N . GLU A 1 224 ? -2.688 4.389 -31.216 1.00 69.69 224 GLU A N 1
ATOM 1731 C CA . GLU A 1 224 ? -2.731 5.132 -32.466 1.00 69.69 224 GLU A CA 1
ATOM 1732 C C . GLU A 1 224 ? -3.336 6.495 -32.127 1.00 69.69 224 GLU A C 1
ATOM 1734 O O . GLU A 1 224 ? -4.477 6.587 -31.664 1.00 69.69 224 GLU A O 1
ATOM 1739 N N . GLU A 1 225 ? -2.540 7.559 -32.274 1.00 50.53 225 GLU A N 1
ATOM 1740 C CA . GLU A 1 225 ? -3.103 8.899 -32.364 1.00 50.53 225 GLU A CA 1
ATOM 1741 C C . GLU A 1 225 ? -4.162 8.823 -33.463 1.00 50.53 225 GLU A C 1
ATOM 1743 O O . GLU A 1 225 ? -3.858 8.272 -34.528 1.00 50.53 225 GLU A O 1
ATOM 1748 N N . PRO A 1 226 ? -5.398 9.306 -33.243 1.00 46.72 226 PRO A N 1
ATOM 1749 C CA . PRO A 1 226 ? -6.320 9.447 -34.349 1.00 46.72 226 PRO A CA 1
ATOM 1750 C C . PRO A 1 226 ? -5.597 10.324 -35.360 1.00 46.72 226 PRO A C 1
ATOM 1752 O O . PRO A 1 226 ? -5.377 11.511 -35.105 1.00 46.72 226 PRO A O 1
ATOM 1755 N N . SER A 1 227 ? -5.147 9.725 -36.466 1.00 37.59 227 SER A N 1
ATOM 1756 C CA . SER A 1 227 ? -4.556 10.511 -37.525 1.00 37.59 227 SER A CA 1
ATOM 1757 C C . SER A 1 227 ? -5.631 11.528 -37.871 1.00 37.59 227 SER A C 1
ATOM 1759 O O . SER A 1 227 ? -6.789 11.195 -38.138 1.00 37.59 227 SER A O 1
ATOM 1761 N N . SER A 1 228 ? -5.269 12.801 -37.828 1.00 42.72 228 SER A N 1
ATOM 1762 C CA . SER A 1 228 ? -6.087 13.900 -38.327 1.00 42.72 228 SER A CA 1
ATOM 1763 C C . SER A 1 228 ? -6.228 13.831 -39.855 1.00 42.72 228 SER A C 1
ATOM 1765 O O . SER A 1 228 ? -6.322 14.842 -40.542 1.00 42.72 228 SER A O 1
ATOM 1767 N N . THR A 1 229 ? -6.255 12.624 -40.416 1.00 44.34 229 THR A N 1
ATOM 1768 C CA . THR A 1 229 ? -6.665 12.332 -41.776 1.00 44.34 229 THR A CA 1
ATOM 1769 C C . THR A 1 229 ? -8.113 11.879 -41.700 1.00 44.34 229 THR A C 1
ATOM 1771 O O . THR A 1 229 ? -8.450 10.702 -41.780 1.00 44.34 229 THR A O 1
ATOM 1774 N N . SER A 1 230 ? -8.980 12.868 -41.494 1.00 39.00 230 SER A N 1
ATOM 1775 C CA . SER A 1 230 ? -10.418 12.771 -41.707 1.00 39.00 230 SER A CA 1
ATOM 1776 C C . SER A 1 230 ? -10.731 11.851 -42.902 1.00 39.00 230 SER A C 1
ATOM 1778 O O . SER A 1 230 ? -10.226 12.115 -43.997 1.00 39.00 230 SER A O 1
ATOM 1780 N N . PRO A 1 231 ? -11.625 10.850 -42.786 1.00 41.75 231 PRO A N 1
ATOM 1781 C CA . PRO A 1 231 ? -12.072 10.038 -43.926 1.00 41.75 231 PRO A CA 1
ATOM 1782 C C . PRO A 1 231 ? -12.969 10.820 -44.911 1.00 41.75 231 PRO A C 1
ATOM 1784 O O . PRO A 1 231 ? -13.702 10.239 -45.705 1.00 41.75 231 PRO A O 1
ATOM 1787 N N . VAL A 1 232 ? -12.919 12.154 -44.894 1.00 39.56 232 VAL A N 1
ATOM 1788 C CA . VAL A 1 232 ? -13.780 13.027 -45.700 1.00 39.56 232 VAL A CA 1
ATOM 1789 C C . VAL A 1 232 ? -13.225 13.227 -47.120 1.00 39.56 232 VAL A C 1
ATOM 1791 O O . VAL A 1 232 ? -13.977 13.590 -48.022 1.00 39.56 232 VAL A O 1
ATOM 1794 N N . LEU A 1 233 ? -11.944 12.930 -47.387 1.00 42.47 233 LEU A N 1
ATOM 1795 C CA . LEU A 1 233 ? -11.352 13.230 -48.700 1.00 42.47 233 LEU A CA 1
ATOM 1796 C C . LEU A 1 233 ? -11.562 12.169 -49.795 1.00 42.47 233 LEU A C 1
ATOM 1798 O O . LEU A 1 233 ? -11.341 12.476 -50.963 1.00 42.47 233 LEU A O 1
ATOM 1802 N N . ILE A 1 234 ? -12.023 10.956 -49.471 1.00 42.91 234 ILE A N 1
ATOM 1803 C CA . ILE A 1 234 ? -12.266 9.918 -50.497 1.00 42.91 234 ILE A CA 1
ATOM 1804 C C . ILE A 1 234 ? -13.690 10.026 -51.082 1.00 42.91 234 ILE A C 1
ATOM 1806 O O . ILE A 1 234 ? -13.920 9.653 -52.230 1.00 42.91 234 ILE A O 1
ATOM 1810 N N . GLY A 1 235 ? -14.638 10.643 -50.363 1.00 37.91 235 GLY A N 1
ATOM 1811 C CA . GLY A 1 235 ? -16.000 10.879 -50.867 1.00 37.91 235 GLY A CA 1
ATOM 1812 C C . GLY A 1 235 ? -16.123 12.035 -51.872 1.00 37.91 235 GLY A C 1
ATOM 1813 O O . GLY A 1 235 ? -16.991 12.003 -52.743 1.00 37.91 235 GLY A O 1
ATOM 1814 N N . SER A 1 236 ? -15.244 13.041 -51.797 1.00 47.94 236 SER A N 1
ATOM 1815 C CA . SER A 1 236 ? -15.360 14.261 -52.616 1.00 47.94 236 SER A CA 1
ATOM 1816 C C . SER A 1 236 ? -14.871 14.071 -54.060 1.00 47.94 236 SER A C 1
ATOM 1818 O O . SER A 1 236 ? -15.457 14.608 -54.999 1.00 47.94 236 SER A O 1
ATOM 1820 N N . ILE A 1 237 ? -13.847 13.234 -54.266 1.00 51.34 237 ILE A N 1
ATOM 1821 C CA . ILE A 1 237 ? -13.293 12.980 -55.607 1.00 51.34 237 ILE A CA 1
ATOM 1822 C C . ILE A 1 237 ? -14.274 12.146 -56.447 1.00 51.34 237 ILE A C 1
ATOM 1824 O O . ILE A 1 237 ? -14.466 12.424 -57.627 1.00 51.34 237 ILE A O 1
ATOM 1828 N N . ILE A 1 238 ? -14.969 11.180 -55.837 1.00 54.62 238 ILE A N 1
ATOM 1829 C CA . ILE A 1 238 ? -15.947 10.340 -56.547 1.00 54.62 238 ILE A CA 1
ATOM 1830 C C . ILE A 1 238 ? -17.238 11.129 -56.836 1.00 54.62 238 ILE A C 1
ATOM 1832 O O . ILE A 1 238 ? -17.783 11.027 -57.934 1.00 54.62 238 ILE A O 1
ATOM 1836 N N . GLY A 1 239 ? -17.689 11.984 -55.907 1.00 51.22 239 GLY A N 1
ATOM 1837 C CA . GLY A 1 239 ? -18.864 12.840 -56.116 1.00 51.22 239 GLY A CA 1
ATOM 1838 C C . GLY A 1 239 ? -18.686 13.868 -57.242 1.00 51.22 239 GLY A C 1
ATOM 1839 O O . GLY A 1 239 ? -19.596 14.061 -58.050 1.00 51.22 239 GLY A O 1
ATOM 1840 N N . GLY A 1 240 ? -17.500 14.479 -57.347 1.00 56.97 240 GLY A N 1
ATOM 1841 C CA . GLY A 1 240 ? -17.196 15.462 -58.394 1.00 56.97 240 GLY A CA 1
ATOM 1842 C C . GLY A 1 240 ? -17.158 14.868 -59.806 1.00 56.97 240 GLY A C 1
ATOM 1843 O O . GLY A 1 240 ? -17.679 15.473 -60.742 1.00 56.97 240 GLY A O 1
ATOM 1844 N N . VAL A 1 241 ? -16.606 13.659 -59.964 1.00 64.12 241 VAL A N 1
ATOM 1845 C CA . VAL A 1 241 ? -16.498 12.998 -61.279 1.00 64.12 241 VAL A CA 1
ATOM 1846 C C . VAL A 1 241 ? -17.870 12.565 -61.804 1.00 64.12 241 VAL A C 1
ATOM 1848 O O . VAL A 1 241 ? -18.152 12.736 -62.990 1.00 64.12 241 VAL A O 1
ATOM 1851 N N . VAL A 1 242 ? -18.759 12.075 -60.932 1.00 66.00 242 VAL A N 1
ATOM 1852 C CA . VAL A 1 242 ? -20.125 11.695 -61.333 1.00 66.00 242 VAL A CA 1
ATOM 1853 C C . VAL A 1 242 ? -20.951 12.929 -61.703 1.00 66.00 242 VAL A C 1
ATOM 1855 O O . VAL A 1 242 ? -21.624 12.920 -62.732 1.00 66.00 242 VAL A O 1
ATOM 1858 N N . ALA A 1 243 ? -20.855 14.018 -60.933 1.00 66.19 243 ALA A N 1
ATOM 1859 C CA . ALA A 1 243 ? -21.550 15.264 -61.260 1.00 66.19 243 ALA A CA 1
ATOM 1860 C C . ALA A 1 243 ? -21.072 15.861 -62.596 1.00 66.19 243 ALA A C 1
ATOM 1862 O O . ALA A 1 243 ? -21.893 16.287 -63.409 1.00 66.19 243 ALA A O 1
ATOM 1863 N N . PHE A 1 244 ? -19.762 15.829 -62.869 1.00 70.81 244 PHE A N 1
ATOM 1864 C CA . PHE A 1 244 ? -19.210 16.308 -64.137 1.00 70.81 244 PHE A CA 1
ATOM 1865 C C . PHE A 1 244 ? -19.685 15.465 -65.330 1.00 70.81 244 PHE A C 1
ATOM 1867 O O . PHE A 1 244 ? -20.093 16.017 -66.350 1.00 70.81 244 PHE A O 1
ATOM 1874 N N . LEU A 1 245 ? -19.718 14.134 -65.192 1.00 72.81 245 LEU A N 1
ATOM 1875 C CA . LEU A 1 245 ? -20.230 13.241 -66.239 1.00 72.81 245 LEU A CA 1
ATOM 1876 C C . LEU A 1 245 ? -21.719 13.472 -66.531 1.00 72.81 245 LEU A C 1
ATOM 1878 O O . LEU A 1 245 ? -22.112 13.485 -67.696 1.00 72.81 245 LEU A O 1
ATOM 1882 N N . VAL A 1 246 ? -22.540 13.714 -65.504 1.00 74.31 246 VAL A N 1
ATOM 1883 C CA . VAL A 1 246 ? -23.969 14.022 -65.686 1.00 74.31 246 VAL A CA 1
ATOM 1884 C C . VAL A 1 246 ? -24.163 15.347 -66.428 1.00 74.31 246 VAL A C 1
ATOM 1886 O O . VAL A 1 246 ? -24.987 15.416 -67.338 1.00 74.31 246 VAL A O 1
ATOM 1889 N N . VAL A 1 247 ? -23.380 16.382 -66.104 1.00 75.19 247 VAL A N 1
ATOM 1890 C CA . VAL A 1 247 ? -23.451 17.674 -66.807 1.00 75.19 247 VAL A CA 1
ATOM 1891 C C . VAL A 1 247 ? -23.026 17.532 -68.269 1.00 75.19 247 VAL A C 1
ATOM 1893 O O . VAL A 1 247 ? -23.711 18.048 -69.148 1.00 75.19 247 VAL A O 1
ATOM 1896 N N . VAL A 1 248 ? -21.954 16.790 -68.560 1.00 75.69 248 VAL A N 1
ATOM 1897 C CA . VAL A 1 248 ? -21.508 16.555 -69.945 1.00 75.69 248 VAL A CA 1
ATOM 1898 C C . VAL A 1 248 ? -22.572 15.810 -70.754 1.00 75.69 248 VAL A C 1
ATOM 1900 O O . VAL A 1 248 ? -22.866 16.204 -71.882 1.00 75.69 248 VAL A O 1
ATOM 1903 N N . ILE A 1 249 ? -23.198 14.776 -70.182 1.00 76.44 249 ILE A N 1
ATOM 1904 C CA . ILE A 1 249 ? -24.277 14.040 -70.856 1.00 76.44 249 ILE A CA 1
ATOM 1905 C C . ILE A 1 249 ? -25.482 14.953 -71.110 1.00 76.44 249 ILE A C 1
ATOM 1907 O O . ILE A 1 249 ? -26.011 14.963 -72.220 1.00 76.44 249 ILE A O 1
ATOM 1911 N N . LEU A 1 250 ? -25.896 15.755 -70.124 1.00 70.62 250 LEU A N 1
ATOM 1912 C CA . LEU A 1 250 ? -27.015 16.687 -70.290 1.00 70.62 250 LEU A CA 1
ATOM 1913 C C . LEU A 1 250 ? -26.733 17.745 -71.363 1.00 70.62 250 LEU A C 1
ATOM 1915 O O . LEU A 1 250 ? -27.617 18.042 -72.162 1.00 70.62 250 LEU A O 1
ATOM 1919 N N . VAL A 1 251 ? -25.507 18.267 -71.445 1.00 75.19 251 VAL A N 1
ATOM 1920 C CA . VAL A 1 251 ? -25.120 19.211 -72.506 1.00 75.19 251 VAL A CA 1
ATOM 1921 C C . VAL A 1 251 ? -25.193 18.548 -73.884 1.00 75.19 251 VAL A C 1
ATOM 1923 O O . VAL A 1 251 ? -25.729 19.146 -74.811 1.00 75.19 251 VAL A O 1
ATOM 1926 N N . ILE A 1 252 ? -24.735 17.303 -74.034 1.00 73.69 252 ILE A N 1
ATOM 1927 C CA . ILE A 1 252 ? -24.805 16.590 -75.323 1.00 73.69 252 ILE A CA 1
ATOM 1928 C C . ILE A 1 252 ? -26.256 16.334 -75.753 1.00 73.69 252 ILE A C 1
ATOM 1930 O O . ILE A 1 252 ? -26.556 16.416 -76.942 1.00 73.69 252 ILE A O 1
ATOM 1934 N N . VAL A 1 253 ? -27.153 16.030 -74.810 1.00 70.12 253 VAL A N 1
ATOM 1935 C CA . VAL A 1 253 ? -28.570 15.758 -75.106 1.00 70.12 253 VAL A CA 1
ATOM 1936 C C . VAL A 1 253 ? -29.346 17.035 -75.440 1.00 70.12 253 VAL A C 1
ATOM 1938 O O . VAL A 1 253 ? -30.247 16.982 -76.264 1.00 70.12 253 VAL A O 1
ATOM 1941 N N . VAL A 1 254 ? -29.007 18.174 -74.830 1.00 68.62 254 VAL A N 1
ATOM 1942 C CA . VAL A 1 254 ? -29.701 19.454 -75.077 1.00 68.62 254 VAL A CA 1
ATOM 1943 C C . VAL A 1 254 ? -29.209 20.155 -76.350 1.00 68.62 254 VAL A C 1
ATOM 1945 O O . VAL A 1 254 ? -29.964 20.905 -76.959 1.00 68.62 254 VAL A O 1
ATOM 1948 N N . TYR A 1 255 ? -27.957 19.926 -76.761 1.00 59.09 255 TYR A N 1
ATOM 1949 C CA . TYR A 1 255 ? -27.364 20.534 -77.962 1.00 59.09 255 TYR A CA 1
ATOM 1950 C C . TYR A 1 255 ? -27.344 19.609 -79.196 1.00 59.09 255 TYR A C 1
ATOM 1952 O O . TYR A 1 255 ? -26.688 19.931 -80.190 1.00 59.09 255 TYR A O 1
ATOM 1960 N N . ARG A 1 256 ? -28.058 18.479 -79.149 1.00 48.59 256 ARG A N 1
ATOM 1961 C CA . ARG A 1 256 ? -28.440 17.686 -80.327 1.00 48.59 256 ARG A CA 1
ATOM 1962 C C . ARG A 1 256 ? -29.905 17.907 -80.661 1.00 48.59 256 ARG A C 1
ATOM 1964 O O . ARG A 1 256 ? -30.205 17.868 -81.873 1.00 48.59 256 ARG A O 1
#

Secondary structure (DSSP, 8-state):
-PPPSSS----EEE-S--TTTT-EEEEEETTEEEEEPPTT--EEE--GGG--GGGTTPPEEEEEE----------------TTEEEEEEEEEEEEESSPP-HHHHHHHHHHHHHHHHHHHHHSTTSSSSTT-TTEEEEEEESSTT-SEEEEEEEEEEE-S-EE-TTT--EE-HHHHHHHHHHTS-TT-BGGGTEEE-GGG-EEEEEEEEPTTEEEETTEEEE-----S--TTHHHHHHHHHHHHHHHHHHHHHH--

Sequence (256 aa):
MYFPETGVVPCVCTTDSLGSPAGRLVWLLGNITMATGYYGVTQLTFPSGKVSRQHDRMMATCQLDWVRPETAAITSQVIYRQNTNFAINMTLKYALLTVCTRVTEFQVGTQVLARIVQQNQEWPGLCADRACTNAHVNATCDGAFSKSITTVVVIEQVPDTVRSNDTKSTRSPRDVLFRAAVQEDAFDLKTINATLQKNQTLVSVREMCTPGYIYTRTNCVKQEEPSSTSPVLIGSIIGGVVAFLVVVILVIVVYR

Solvent-accessible surface area (backbone atoms only — not comparable to full-atom values): 14752 Å² total; per-residue (Å²): 112,88,79,70,99,73,70,87,52,90,50,66,46,73,48,98,70,51,66,87,76,52,18,20,38,32,36,26,44,61,93,42,80,74,46,74,49,55,67,70,43,49,66,45,72,52,63,45,93,74,66,54,82,92,50,65,94,42,46,67,44,76,41,80,47,58,86,67,78,76,79,62,82,67,75,74,73,77,73,75,77,63,60,66,31,29,26,40,45,34,38,43,31,29,45,38,82,54,68,41,44,74,67,52,27,51,52,50,26,54,51,53,49,51,43,52,37,52,48,26,68,52,25,46,48,54,31,73,47,84,81,28,80,52,48,47,60,48,40,43,55,80,38,89,75,24,41,33,36,42,32,43,36,38,34,41,61,26,56,82,57,21,40,32,72,87,77,66,46,74,43,41,47,65,58,52,54,46,38,35,47,62,73,65,54,60,64,49,39,66,93,75,48,26,44,57,40,50,93,61,51,46,76,47,78,43,85,41,41,33,92,66,33,42,77,55,102,88,45,50,42,72,52,76,69,80,67,90,69,66,85,64,69,70,59,53,61,56,52,51,54,53,54,51,52,52,51,53,52,52,50,57,65,73,76,104

Organism: NCBI:txid31220

Foldseek 3Di:
DFDDQDDQDFDKQFDPACDVVRFWKFKDFQNDTQDTGDGPDGMDTGPSVSDHPVSGPTDIDIDGDDPPPPPPVPPPPVPPQPFKFKKKKKKWKKAAPAFDDPVNFVVLQVVQLVLQLVLCVQWPQLAPDSSQPQKDKGKAAPDPGGRMIMIIIMGIRGDQWTAGPPPRDIDGSLVSVLCCQQPVQSSQPVVRRIGIPNVPMDMDMDMDGHPQWDDDPHGTDGNPDPPPPPPPVVVPVVVVVVVVVVVVVVVVVVVD